Protein AF-Q8XRE9-F1 (afdb_monomer_lite)

Radius of gyration: 23.97 Å; chains: 1; bounding box: 54×76×49 Å

Organism: Ralstonia nicotianae (strain ATCC BAA-1114 / GMI1000) (NCBI:txid267608)

Foldseek 3Di:
DQFAQPPVCVVVVQLLQCLLCVQQVVLVPDPDDFDQVPFVVRDDPQCQVVHPHHDGCVLLVLRLLLSVLLRVLVVCQVCVVVLVCCQVPVCPPPPDPDPAQLVVQVVVVHHSPDGPDRPPDVSPQQVQFFADQPDFQPPGHRGGPSVSVVQLSVLVVQLCVVVVDDDPDSNVVLVCLLVLNRVSQDSSRRHRSNRVSVVVSVSSVVSCQAQVRVVCVPDDSVSSCSVCSVVVNSDDPPPDPDVVVVVVVVVVVVVVVVPDDDD

Structure (mmCIF, N/CA/C/O backbone):
data_AF-Q8XRE9-F1
#
_entry.id   AF-Q8XRE9-F1
#
loop_
_atom_site.group_PDB
_atom_site.id
_atom_site.type_symbol
_atom_site.label_atom_id
_atom_site.label_alt_id
_atom_site.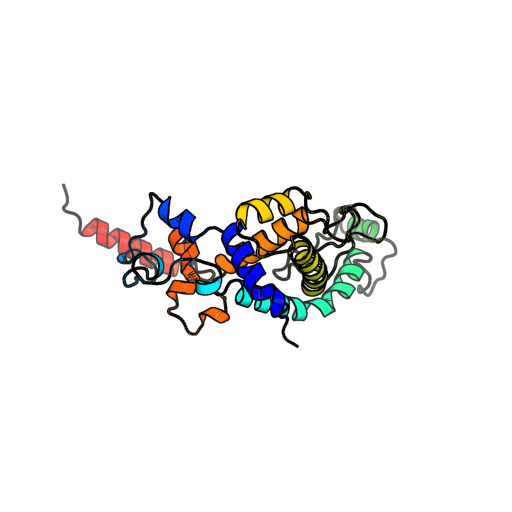label_comp_id
_atom_site.label_asym_id
_atom_site.label_entity_id
_atom_site.label_seq_id
_atom_site.pdbx_PDB_ins_code
_atom_site.Cartn_x
_atom_site.Cartn_y
_atom_site.Cartn_z
_atom_site.occupancy
_atom_site.B_iso_or_equiv
_atom_site.auth_seq_id
_atom_site.auth_comp_id
_atom_site.auth_asym_id
_atom_site.auth_atom_id
_atom_site.pdbx_PDB_model_num
ATOM 1 N N . MET A 1 1 ? -9.493 -10.141 -15.211 1.00 59.91 1 MET A N 1
ATOM 2 C CA . MET A 1 1 ? -10.313 -9.478 -14.176 1.00 59.91 1 MET A CA 1
ATOM 3 C C . MET A 1 1 ? -9.371 -8.564 -13.433 1.00 59.91 1 MET A C 1
ATOM 5 O O . MET A 1 1 ? -8.279 -9.034 -13.149 1.00 59.91 1 MET A O 1
ATOM 9 N N . ALA A 1 2 ? -9.766 -7.314 -13.193 1.00 82.50 2 ALA A N 1
ATOM 10 C CA . ALA A 1 2 ? -8.951 -6.398 -12.401 1.00 82.50 2 ALA A CA 1
ATOM 11 C C . ALA A 1 2 ? -8.784 -6.958 -10.985 1.00 82.50 2 ALA A C 1
ATOM 13 O O . ALA A 1 2 ? -9.740 -7.516 -10.433 1.00 82.50 2 ALA A O 1
ATOM 14 N N . TYR A 1 3 ? -7.584 -6.844 -10.423 1.00 86.88 3 TYR A N 1
ATOM 15 C CA . TYR A 1 3 ? -7.343 -7.241 -9.040 1.00 86.88 3 TYR A CA 1
ATOM 16 C C . TYR A 1 3 ? -8.200 -6.408 -8.073 1.00 86.88 3 TYR A C 1
ATOM 18 O O . TYR A 1 3 ? -8.336 -5.195 -8.230 1.00 86.88 3 TYR A O 1
ATOM 26 N N . SER A 1 4 ? -8.775 -7.054 -7.056 1.00 91.69 4 SER A N 1
ATOM 27 C CA . SER A 1 4 ? -9.581 -6.379 -6.037 1.00 91.69 4 SER A CA 1
ATOM 28 C C . SER A 1 4 ? -9.448 -7.063 -4.685 1.00 91.69 4 SER A C 1
ATOM 30 O O . SER A 1 4 ? -9.563 -8.286 -4.593 1.00 91.69 4 SER A O 1
ATOM 32 N N . VAL A 1 5 ? -9.305 -6.270 -3.627 1.00 92.12 5 VAL A N 1
ATOM 33 C CA . VAL A 1 5 ? -9.421 -6.729 -2.244 1.00 92.12 5 VAL A CA 1
ATOM 34 C C . VAL A 1 5 ? -10.824 -7.315 -2.029 1.00 92.12 5 VAL A C 1
ATOM 36 O O . VAL A 1 5 ? -11.809 -6.716 -2.477 1.00 92.12 5 VAL A O 1
ATOM 39 N N . PRO A 1 6 ? -10.963 -8.447 -1.311 1.00 90.94 6 PRO A N 1
ATOM 40 C CA . PRO A 1 6 ? -12.269 -8.998 -0.967 1.00 90.94 6 PRO A CA 1
ATOM 41 C C . PRO A 1 6 ? -13.184 -7.951 -0.312 1.00 90.94 6 PRO A C 1
ATOM 43 O O . PRO A 1 6 ? -12.803 -7.306 0.665 1.00 90.94 6 PRO A O 1
ATOM 46 N N . LEU A 1 7 ? -14.413 -7.802 -0.822 1.00 87.25 7 LEU A N 1
ATOM 47 C CA . LEU A 1 7 ? -15.362 -6.782 -0.346 1.00 87.25 7 LEU A CA 1
ATOM 48 C C . LEU A 1 7 ? -15.597 -6.796 1.178 1.00 87.25 7 LEU A C 1
ATOM 50 O O . LEU A 1 7 ? -15.597 -5.712 1.761 1.00 87.25 7 LEU A O 1
ATOM 54 N N . PRO A 1 8 ? -15.742 -7.959 1.851 1.00 88.88 8 PRO A N 1
ATOM 55 C CA . PRO A 1 8 ? -15.907 -7.994 3.306 1.00 88.88 8 PRO A CA 1
ATOM 56 C C . PRO A 1 8 ? -14.684 -7.472 4.071 1.00 88.88 8 PRO A C 1
ATOM 58 O O . PRO A 1 8 ? -14.832 -6.920 5.156 1.00 88.88 8 PRO A O 1
ATOM 61 N N . LEU A 1 9 ? -13.487 -7.617 3.495 1.00 93.31 9 LEU A N 1
ATOM 62 C CA . LEU A 1 9 ? -12.230 -7.221 4.122 1.00 93.31 9 LEU A CA 1
ATOM 63 C C . LEU A 1 9 ? -11.957 -5.721 3.973 1.00 93.31 9 LEU A C 1
ATOM 65 O O . LEU A 1 9 ? -11.256 -5.148 4.802 1.00 93.31 9 LEU A O 1
ATOM 69 N N . ARG A 1 10 ? -12.502 -5.066 2.938 1.00 94.06 10 ARG A N 1
ATOM 70 C CA . ARG A 1 10 ? -12.172 -3.673 2.587 1.00 94.06 10 ARG A CA 1
ATOM 71 C C . ARG A 1 10 ? -12.329 -2.684 3.757 1.00 94.06 10 ARG A C 1
ATOM 73 O O . ARG A 1 10 ? -11.372 -1.953 3.989 1.00 94.06 10 ARG A O 1
ATOM 80 N N . PRO A 1 11 ? -13.430 -2.668 4.540 1.00 94.06 11 PRO A N 1
ATOM 81 C CA . PRO A 1 11 ? -13.570 -1.726 5.657 1.00 94.06 11 PRO A CA 1
ATOM 82 C C . PRO A 1 11 ? -12.530 -1.953 6.762 1.00 94.06 11 PRO A C 1
ATOM 84 O O . PRO A 1 11 ? -11.928 -1.008 7.268 1.00 94.06 11 PRO A O 1
ATOM 87 N N . SER A 1 12 ? -12.283 -3.218 7.112 1.00 95.50 12 SER A N 1
ATOM 88 C CA . SER A 1 12 ? -11.258 -3.605 8.084 1.00 95.50 12 SER A CA 1
ATOM 89 C C . SER A 1 12 ? -9.855 -3.270 7.590 1.00 95.50 12 SER A C 1
ATOM 91 O O . SER A 1 12 ? -9.023 -2.800 8.362 1.00 95.50 12 SER A O 1
ATOM 93 N N . LEU A 1 13 ? -9.598 -3.463 6.296 1.00 95.69 13 LEU A N 1
ATOM 94 C CA . LEU A 1 13 ? -8.342 -3.079 5.676 1.00 95.69 13 LEU A CA 1
ATOM 95 C C . LEU A 1 13 ? -8.162 -1.560 5.720 1.00 95.69 13 LEU A C 1
ATOM 97 O O . LEU A 1 13 ? -7.100 -1.122 6.135 1.00 95.69 13 LEU A O 1
ATOM 101 N N . THR A 1 14 ? -9.179 -0.757 5.392 1.00 95.75 14 THR A N 1
ATOM 102 C CA . THR A 1 14 ? -9.122 0.713 5.517 1.00 95.75 14 THR A CA 1
ATOM 103 C C . THR A 1 14 ? -8.738 1.128 6.937 1.00 95.75 14 THR A C 1
ATOM 105 O O . THR A 1 14 ? -7.816 1.924 7.125 1.00 95.75 14 THR A O 1
ATOM 108 N N . ALA A 1 15 ? -9.397 0.560 7.950 1.00 96.25 15 ALA A N 1
ATOM 109 C CA . ALA A 1 15 ? -9.109 0.874 9.346 1.00 96.25 15 ALA A CA 1
ATOM 110 C C . ALA A 1 15 ? -7.685 0.458 9.761 1.00 96.25 15 ALA A C 1
ATOM 112 O O . ALA A 1 15 ? -6.979 1.229 10.414 1.00 96.25 15 ALA A O 1
ATOM 113 N N . LEU A 1 16 ? -7.226 -0.715 9.315 1.00 96.88 16 LEU A N 1
ATOM 114 C CA . LEU A 1 16 ? -5.851 -1.167 9.512 1.00 96.88 16 LEU A CA 1
ATOM 115 C C . LEU A 1 16 ? -4.840 -0.240 8.823 1.00 96.88 16 LEU A C 1
ATOM 117 O O . LEU A 1 16 ? -3.832 0.113 9.429 1.00 96.88 16 LEU A O 1
ATOM 121 N N . VAL A 1 17 ? -5.099 0.189 7.585 1.00 96.62 17 VAL A N 1
ATOM 122 C CA . VAL A 1 17 ? -4.223 1.113 6.850 1.00 96.62 17 VAL A CA 1
ATOM 123 C C . VAL A 1 17 ? -4.106 2.445 7.581 1.00 96.62 17 VAL A C 1
ATOM 125 O O . VAL A 1 17 ? -2.994 2.935 7.745 1.00 96.62 17 VAL A O 1
ATOM 128 N N . ASN A 1 18 ? -5.211 2.992 8.088 1.00 96.25 18 ASN A N 1
ATOM 129 C CA . ASN A 1 18 ? -5.185 4.222 8.882 1.00 96.25 18 ASN A CA 1
ATOM 130 C C . ASN A 1 18 ? -4.392 4.070 10.191 1.00 96.25 18 ASN A C 1
ATOM 132 O O . ASN A 1 18 ? -3.797 5.036 10.658 1.00 96.25 18 ASN A O 1
ATOM 136 N N . ALA A 1 19 ? -4.337 2.868 10.771 1.00 96.38 19 ALA A N 1
ATOM 137 C CA . ALA A 1 19 ? -3.488 2.593 11.930 1.00 96.38 19 ALA A CA 1
ATOM 138 C C . ALA A 1 19 ? -2.002 2.426 11.562 1.00 96.38 19 ALA A C 1
ATOM 140 O O . ALA A 1 19 ? -1.131 2.848 12.320 1.00 96.38 19 ALA A O 1
ATOM 141 N N . LEU A 1 20 ? -1.702 1.827 10.405 1.00 95.25 20 LEU A N 1
ATOM 142 C CA . LEU A 1 20 ? -0.333 1.649 9.903 1.00 95.25 20 LEU A CA 1
ATOM 143 C C . LEU A 1 20 ? 0.279 2.961 9.398 1.00 95.25 20 LEU A C 1
ATOM 145 O O . LEU A 1 20 ? 1.476 3.191 9.564 1.00 95.25 20 LEU A O 1
ATOM 149 N N . LEU A 1 21 ? -0.544 3.805 8.778 1.00 93.94 21 LEU A N 1
ATOM 150 C CA . LEU A 1 21 ? -0.198 5.101 8.206 1.00 93.94 21 LEU A CA 1
ATOM 151 C C . LEU A 1 21 ? -1.127 6.171 8.800 1.00 93.94 21 LEU A C 1
ATOM 153 O O . LEU A 1 21 ? -2.048 6.624 8.118 1.00 93.94 21 LEU A O 1
ATOM 157 N N . PRO A 1 22 ? -0.906 6.596 10.059 1.00 94.12 22 PRO A N 1
ATOM 158 C CA . PRO A 1 22 ? -1.770 7.557 10.744 1.00 94.12 22 PRO A CA 1
ATOM 159 C C . PRO A 1 22 ? -1.519 8.987 10.240 1.00 94.12 22 PRO A C 1
ATOM 161 O O . PRO A 1 22 ? -1.040 9.850 10.975 1.00 94.12 22 PRO A O 1
ATOM 164 N N . LEU A 1 23 ? -1.808 9.242 8.960 1.00 93.50 23 LEU A N 1
ATOM 165 C CA . LEU A 1 23 ? -1.485 10.490 8.264 1.00 93.50 23 LEU A CA 1
ATOM 166 C C . LEU A 1 23 ? -2.217 11.697 8.861 1.00 93.50 23 LEU A C 1
ATOM 168 O O . LEU A 1 23 ? -1.602 12.749 9.017 1.00 93.50 23 LEU A O 1
ATOM 172 N N . ALA A 1 24 ? -3.483 11.542 9.254 1.00 92.38 24 ALA A N 1
ATOM 173 C CA . ALA A 1 24 ? -4.246 12.593 9.925 1.00 92.38 24 ALA A CA 1
ATOM 174 C C . ALA A 1 24 ? -3.574 13.031 11.238 1.00 92.38 24 ALA A C 1
ATOM 176 O O . ALA A 1 24 ? -3.288 14.212 11.420 1.00 92.38 24 ALA A O 1
ATOM 177 N N . SER A 1 25 ? -3.222 12.083 12.113 1.00 93.00 25 SER A N 1
ATOM 178 C CA . SER A 1 25 ? -2.488 12.391 13.349 1.00 93.00 25 SER A CA 1
ATOM 179 C C . SER A 1 25 ? -1.087 12.925 13.059 1.00 93.00 25 SER A C 1
ATOM 181 O O . SER A 1 25 ? -0.620 13.841 13.730 1.00 93.00 25 SER A O 1
ATOM 183 N N . TRP A 1 26 ? -0.410 12.396 12.036 1.00 91.81 26 TRP A N 1
ATOM 184 C CA . TRP A 1 26 ? 0.889 12.906 11.612 1.00 91.81 26 TRP A CA 1
ATOM 185 C C . TRP A 1 26 ? 0.809 14.393 11.269 1.00 91.81 26 TRP A C 1
ATOM 187 O O . TRP A 1 26 ? 1.652 15.134 11.766 1.00 91.81 26 TRP A O 1
ATOM 197 N N . LEU A 1 27 ? -0.203 14.845 10.517 1.00 91.19 27 LEU A N 1
ATOM 198 C CA . LEU A 1 27 ? -0.397 16.259 10.166 1.00 91.19 27 LEU A CA 1
ATOM 199 C C . LEU A 1 27 ? -0.443 17.188 11.382 1.00 91.19 27 LEU A C 1
ATOM 201 O O . LEU A 1 27 ? 0.165 18.259 11.348 1.00 91.19 27 LEU A O 1
ATOM 205 N N . GLU A 1 28 ? -1.124 16.777 12.450 1.00 89.56 28 GLU A N 1
ATOM 206 C CA . GLU A 1 28 ? -1.276 17.567 13.679 1.00 89.56 28 GLU A CA 1
ATOM 207 C C . GLU A 1 28 ? 0.057 17.766 14.411 1.00 89.56 28 GLU A C 1
ATOM 209 O O . GLU A 1 28 ? 0.277 18.786 15.062 1.00 89.56 28 GLU A O 1
ATOM 214 N N . THR A 1 29 ? 0.988 16.820 14.269 1.00 89.25 29 THR A N 1
ATOM 215 C CA . THR A 1 29 ? 2.308 16.898 14.917 1.00 89.25 29 THR A CA 1
ATOM 216 C C . THR A 1 29 ? 3.298 17.809 14.192 1.00 89.25 29 THR A C 1
ATOM 218 O O . THR A 1 29 ? 4.411 18.050 14.677 1.00 89.25 29 THR A O 1
ATOM 221 N N . LYS A 1 30 ? 2.941 18.316 13.009 1.00 84.56 30 LYS A N 1
ATOM 222 C CA . LYS A 1 30 ? 3.896 18.991 12.132 1.00 84.56 30 LYS A CA 1
ATOM 223 C C . LYS A 1 30 ? 4.103 20.435 12.526 1.00 84.56 30 LYS A C 1
ATOM 225 O O . LYS A 1 30 ? 3.188 21.249 12.522 1.00 84.56 30 LYS A O 1
ATOM 230 N N . ARG A 1 31 ? 5.375 20.773 12.732 1.00 81.75 31 ARG A N 1
ATOM 231 C CA . ARG A 1 31 ? 5.824 22.164 12.878 1.00 81.75 31 ARG A CA 1
ATOM 232 C C . ARG A 1 31 ? 5.845 22.911 11.548 1.00 81.75 31 ARG A C 1
ATOM 234 O O . ARG A 1 31 ? 5.625 24.114 11.518 1.00 81.75 31 ARG A O 1
ATOM 241 N N . TYR A 1 32 ? 6.123 22.198 10.460 1.00 81.50 32 TYR A N 1
ATOM 242 C CA . TYR A 1 32 ? 6.066 22.752 9.115 1.00 81.50 32 TYR A CA 1
ATOM 243 C C . TYR A 1 32 ? 4.614 22.806 8.625 1.00 81.50 32 TYR A C 1
ATOM 245 O O . TYR A 1 32 ? 3.912 21.788 8.598 1.00 81.50 32 TYR A O 1
ATOM 253 N N . VAL A 1 33 ? 4.189 24.002 8.221 1.00 83.62 33 VAL A N 1
ATOM 254 C CA . VAL A 1 33 ? 2.928 24.250 7.522 1.00 83.62 33 VAL A CA 1
ATOM 255 C C . VAL A 1 33 ? 3.293 24.707 6.109 1.00 83.62 33 VAL A C 1
ATOM 257 O O . VAL A 1 33 ? 3.922 25.758 5.980 1.00 83.62 33 VAL A O 1
ATOM 260 N N . PRO A 1 34 ? 2.964 23.932 5.061 1.00 84.12 34 PRO A N 1
ATOM 261 C CA . PRO A 1 34 ? 3.257 24.338 3.695 1.00 84.12 34 PRO A CA 1
ATOM 262 C C . PRO A 1 34 ? 2.499 25.619 3.338 1.00 84.12 34 PRO A C 1
ATOM 264 O O . PRO A 1 34 ? 1.294 25.707 3.573 1.00 84.12 34 PRO A O 1
ATOM 267 N N . ASP A 1 35 ? 3.194 26.594 2.750 1.00 84.69 35 ASP A N 1
ATOM 268 C CA . ASP A 1 35 ? 2.566 27.786 2.179 1.00 84.69 35 ASP A CA 1
ATOM 269 C C . ASP A 1 35 ? 2.003 27.437 0.788 1.00 84.69 35 ASP A C 1
ATOM 271 O O . ASP A 1 35 ? 2.797 27.160 -0.121 1.00 84.69 35 ASP A O 1
ATOM 275 N N . PRO A 1 36 ? 0.669 27.460 0.585 1.00 80.81 36 PRO A N 1
ATOM 276 C CA . PRO A 1 36 ? 0.039 27.097 -0.686 1.00 80.81 36 PRO A CA 1
ATOM 277 C C . PRO A 1 36 ? 0.512 27.941 -1.877 1.00 80.81 36 PRO A C 1
ATOM 279 O O . PRO A 1 36 ? 0.523 27.457 -3.011 1.00 80.81 36 PRO A O 1
ATOM 282 N N . SER A 1 37 ? 0.929 29.187 -1.625 1.00 81.44 37 SER A N 1
ATOM 283 C CA . SER A 1 37 ? 1.413 30.105 -2.659 1.00 81.44 37 SER A CA 1
ATOM 284 C C . SER A 1 37 ? 2.818 29.755 -3.161 1.00 81.44 37 SER A C 1
ATOM 286 O O . SER A 1 37 ? 3.165 30.074 -4.295 1.00 81.44 37 SER A O 1
ATOM 288 N N . SER A 1 38 ? 3.601 29.036 -2.349 1.00 79.38 38 SER A N 1
ATOM 289 C CA . SER A 1 38 ? 4.961 28.583 -2.676 1.00 79.38 38 SER A CA 1
ATOM 290 C C . SER A 1 38 ? 5.007 27.235 -3.412 1.00 79.38 38 SER A C 1
ATOM 292 O O . SER A 1 38 ? 6.080 26.745 -3.769 1.00 79.38 38 SER A O 1
ATOM 294 N N . LEU A 1 39 ? 3.848 26.600 -3.615 1.00 79.00 39 LEU A N 1
ATOM 295 C CA . LEU A 1 39 ? 3.744 25.285 -4.239 1.00 79.00 39 LEU A CA 1
ATOM 296 C C . LEU A 1 39 ? 3.899 25.363 -5.767 1.00 79.00 39 LEU A C 1
ATOM 298 O O . LEU A 1 39 ? 3.650 26.397 -6.376 1.00 79.00 39 LEU A O 1
ATOM 302 N N . ILE A 1 40 ? 4.290 24.254 -6.406 1.00 69.31 40 ILE A N 1
ATOM 303 C CA . ILE A 1 40 ? 4.392 24.153 -7.870 1.00 69.31 40 ILE A CA 1
ATOM 304 C C . ILE A 1 40 ? 3.396 23.108 -8.388 1.00 69.31 40 ILE A C 1
ATOM 306 O O . ILE A 1 40 ? 3.630 21.924 -8.153 1.00 69.31 40 ILE A O 1
ATOM 310 N N . PRO A 1 41 ? 2.334 23.488 -9.128 1.00 69.06 41 PRO A N 1
ATOM 311 C CA . PRO A 1 41 ? 1.809 24.851 -9.274 1.00 69.06 41 PRO A CA 1
ATOM 312 C C . PRO A 1 41 ? 1.263 25.415 -7.949 1.00 69.06 41 PRO A C 1
ATOM 314 O O . PRO A 1 41 ? 0.923 24.620 -7.061 1.00 69.06 41 PRO A O 1
ATOM 317 N N . PRO A 1 42 ? 1.142 26.753 -7.830 1.00 75.00 42 PRO A N 1
ATOM 318 C CA . PRO A 1 42 ? 0.489 27.381 -6.689 1.00 75.00 42 PRO A CA 1
ATOM 319 C C . PRO A 1 42 ? -0.948 26.889 -6.558 1.00 75.00 42 PRO A C 1
ATOM 321 O O . PRO A 1 42 ? -1.617 26.634 -7.563 1.00 75.00 42 PRO A O 1
ATOM 324 N N . ALA A 1 43 ? -1.428 26.771 -5.326 1.00 75.19 43 ALA A N 1
ATOM 325 C CA . ALA A 1 43 ? -2.768 26.276 -5.053 1.00 75.19 43 ALA A CA 1
ATOM 326 C C . ALA A 1 43 ? -3.545 27.193 -4.106 1.00 75.19 43 ALA A C 1
ATOM 328 O O . ALA A 1 43 ? -2.975 27.925 -3.297 1.00 75.19 43 ALA A O 1
ATOM 329 N N . SER A 1 44 ? -4.874 27.113 -4.190 1.00 77.19 44 SER A N 1
ATOM 330 C CA . SER A 1 44 ? -5.786 27.576 -3.137 1.00 77.19 44 SER A CA 1
ATOM 331 C C . SER A 1 44 ? -5.548 26.791 -1.824 1.00 77.19 44 SER A C 1
ATOM 333 O O . SER A 1 44 ? -4.727 25.869 -1.815 1.00 77.19 44 SER A O 1
ATOM 335 N N . PRO A 1 45 ? -6.200 27.138 -0.692 1.00 85.69 45 PRO A N 1
ATOM 336 C CA . PRO A 1 45 ? -5.926 26.501 0.598 1.00 85.69 45 PRO A CA 1
ATOM 337 C C . PRO A 1 45 ? -5.927 24.972 0.517 1.00 85.69 45 PRO A C 1
ATOM 339 O O . PRO A 1 45 ? -6.828 24.388 -0.084 1.00 85.69 45 PRO A O 1
ATOM 342 N N . LEU A 1 46 ? -4.918 24.339 1.127 1.00 89.12 46 LEU A N 1
ATOM 343 C CA . LEU A 1 46 ? -4.750 22.886 1.103 1.00 89.12 46 LEU A CA 1
ATOM 344 C C . LEU A 1 46 ? -5.986 22.202 1.708 1.00 89.12 46 LEU A C 1
ATOM 346 O O . LEU A 1 46 ? -6.200 22.309 2.922 1.00 89.12 46 LEU A O 1
ATOM 350 N N . PRO A 1 47 ? -6.795 21.483 0.907 1.00 88.06 47 PRO A N 1
ATOM 351 C CA . PRO A 1 47 ? -8.121 21.045 1.334 1.00 88.06 47 PRO A CA 1
ATOM 352 C C . PRO A 1 47 ? -8.067 20.022 2.469 1.00 88.06 47 PRO A C 1
ATOM 354 O O . PRO A 1 47 ? -8.990 19.976 3.272 1.00 88.06 47 PRO A O 1
ATOM 357 N N . TRP A 1 48 ? -6.978 19.256 2.593 1.00 91.12 48 TRP A N 1
ATOM 358 C CA . TRP A 1 48 ? -6.792 18.314 3.701 1.00 91.12 48 TRP A CA 1
ATOM 359 C C . TRP A 1 48 ? -6.383 18.960 5.030 1.00 91.12 48 TRP A C 1
ATOM 361 O O . TRP A 1 48 ? -6.359 18.281 6.053 1.00 91.12 48 TRP A O 1
ATOM 371 N N . ARG A 1 49 ? -6.035 20.255 5.032 1.00 89.25 49 ARG A N 1
ATOM 372 C CA . ARG A 1 49 ? -5.726 21.011 6.256 1.00 89.25 49 ARG A CA 1
ATOM 373 C C . ARG A 1 49 ? -6.872 21.902 6.715 1.00 89.25 49 ARG A C 1
ATOM 375 O O . ARG A 1 49 ? -7.030 22.099 7.913 1.00 89.25 49 ARG A O 1
ATOM 382 N N . THR A 1 50 ? -7.623 22.485 5.784 1.00 85.06 50 THR A N 1
ATOM 383 C CA . THR A 1 50 ? -8.670 23.475 6.096 1.00 85.06 50 THR A CA 1
ATOM 384 C C . THR A 1 50 ? -10.077 23.016 5.732 1.00 85.06 50 THR A C 1
ATOM 386 O O . THR A 1 50 ? -11.049 23.664 6.117 1.00 85.06 50 THR A O 1
ATOM 389 N N . GLY A 1 51 ? -10.199 21.933 4.967 1.00 82.12 51 GLY A N 1
ATOM 390 C CA . GLY A 1 51 ? -11.468 21.383 4.518 1.00 82.12 51 GLY A CA 1
ATOM 391 C C . GLY A 1 51 ? -12.032 20.304 5.449 1.00 82.12 51 GLY A C 1
ATOM 392 O O . GLY A 1 51 ? -11.438 19.967 6.470 1.00 82.12 51 GLY A O 1
ATOM 393 N N . PRO A 1 52 ? -13.198 19.739 5.089 1.00 83.25 52 PRO A N 1
ATOM 394 C CA . PRO A 1 52 ? -13.903 18.746 5.902 1.00 83.25 52 PRO A CA 1
ATOM 395 C C . PRO A 1 52 ? -13.305 17.330 5.829 1.00 83.25 52 PRO A C 1
ATOM 397 O O . PRO A 1 52 ? -13.788 16.433 6.512 1.00 83.25 52 PRO A O 1
ATOM 400 N N . VAL A 1 53 ? -12.301 17.106 4.978 1.00 86.81 53 VAL A N 1
ATOM 401 C CA . VAL A 1 53 ? -11.682 15.796 4.727 1.00 86.81 53 VAL A CA 1
ATOM 402 C C . VAL A 1 53 ? -10.195 15.914 5.039 1.00 86.81 53 VAL A C 1
ATOM 404 O O . VAL A 1 53 ? -9.578 16.837 4.530 1.00 86.81 53 VAL A O 1
ATOM 407 N N . SER A 1 54 ? -9.624 15.003 5.833 1.00 91.38 54 SER A N 1
ATOM 408 C CA . SER A 1 54 ? -8.190 14.984 6.179 1.00 91.38 54 SER A CA 1
ATOM 409 C C . SER A 1 54 ? -7.394 14.027 5.273 1.00 91.38 54 SER A C 1
ATOM 411 O O . SER A 1 54 ? -7.913 13.536 4.269 1.00 91.38 54 SER A O 1
ATOM 413 N N . LEU A 1 55 ? -6.123 13.768 5.595 1.00 92.38 55 LEU A N 1
ATOM 414 C CA . LEU A 1 55 ? -5.334 12.706 4.965 1.00 92.38 55 LEU A CA 1
ATOM 415 C C . LEU A 1 55 ? -5.581 11.372 5.664 1.00 92.38 55 LEU A C 1
ATOM 417 O O . LEU A 1 55 ? -5.157 11.162 6.799 1.00 92.38 55 LEU A O 1
ATOM 421 N N . ASP A 1 56 ? -6.228 10.462 4.951 1.00 93.75 56 ASP A N 1
ATOM 422 C CA . ASP A 1 56 ? -6.508 9.101 5.384 1.00 93.75 56 ASP A CA 1
ATOM 423 C C . ASP A 1 56 ? -6.557 8.167 4.162 1.00 93.75 56 ASP A C 1
ATOM 425 O O . ASP A 1 56 ? -6.397 8.590 3.011 1.00 93.75 56 ASP A O 1
ATOM 429 N N . ALA A 1 57 ? -6.732 6.871 4.413 1.00 93.38 57 ALA A N 1
ATOM 430 C CA . ALA A 1 57 ? -6.746 5.852 3.374 1.00 93.38 57 ALA A CA 1
ATOM 431 C C . ALA A 1 57 ? -7.861 6.045 2.334 1.00 93.38 57 ALA A C 1
ATOM 433 O O . ALA A 1 57 ? -7.650 5.721 1.163 1.00 93.38 57 ALA A O 1
ATOM 434 N N . ASP A 1 58 ? -9.017 6.582 2.730 1.00 92.31 58 ASP A N 1
ATOM 435 C CA . ASP A 1 58 ? -10.164 6.769 1.841 1.00 92.31 58 ASP A CA 1
ATOM 436 C C . ASP A 1 58 ? -10.021 8.057 1.026 1.00 92.31 58 ASP A C 1
ATOM 438 O O . ASP A 1 58 ? -10.265 8.070 -0.184 1.00 92.31 58 ASP A O 1
ATOM 442 N N . SER A 1 59 ? -9.575 9.147 1.653 1.00 91.50 59 SER A N 1
ATOM 443 C CA . SER A 1 59 ? -9.382 10.436 0.993 1.00 91.50 59 SER A CA 1
ATOM 444 C C . SER A 1 59 ? -8.285 10.382 -0.068 1.00 91.50 59 SER A C 1
ATOM 446 O O . SER A 1 59 ? -8.413 11.030 -1.108 1.00 91.50 59 SER A O 1
ATOM 448 N N . LEU A 1 60 ? -7.265 9.553 0.155 1.00 91.38 60 LEU A N 1
ATOM 449 C CA . LEU A 1 60 ? -6.194 9.268 -0.796 1.00 91.38 60 LEU A CA 1
ATOM 450 C C . LEU A 1 60 ? -6.485 8.061 -1.700 1.00 91.38 60 LEU A C 1
ATOM 452 O O . LEU A 1 60 ? -5.663 7.732 -2.552 1.00 91.38 60 LEU A O 1
ATOM 456 N N . ALA A 1 61 ? -7.637 7.400 -1.538 1.00 91.75 61 ALA A N 1
ATOM 457 C CA . ALA A 1 61 ? -8.013 6.198 -2.280 1.00 91.75 61 ALA A CA 1
ATOM 458 C C . ALA A 1 61 ? -6.902 5.122 -2.296 1.00 91.75 61 ALA A C 1
ATOM 460 O O . ALA A 1 61 ? -6.670 4.479 -3.320 1.00 91.75 61 ALA A O 1
ATOM 461 N N . LEU A 1 62 ? -6.201 4.929 -1.169 1.00 91.38 62 LEU A N 1
ATOM 462 C CA . LEU A 1 62 ? -4.976 4.119 -1.095 1.00 91.38 62 LEU A CA 1
ATOM 463 C C . LEU A 1 62 ? -5.204 2.660 -1.465 1.00 91.38 62 LEU A C 1
ATOM 465 O O . LEU A 1 62 ? -4.384 2.072 -2.162 1.00 91.38 62 LEU A O 1
ATOM 469 N N . ILE A 1 63 ? -6.324 2.079 -1.028 1.00 92.50 63 ILE A N 1
ATOM 470 C CA . ILE A 1 63 ? -6.663 0.694 -1.373 1.00 92.50 63 ILE A CA 1
ATOM 471 C C . ILE A 1 63 ? -6.879 0.565 -2.880 1.00 92.50 63 ILE A C 1
ATOM 473 O O . ILE A 1 63 ? -6.349 -0.356 -3.488 1.00 92.50 63 ILE A O 1
ATOM 477 N N . SER A 1 64 ? -7.599 1.504 -3.495 1.00 90.81 64 SER A N 1
ATOM 478 C CA . SER A 1 64 ? -7.844 1.489 -4.941 1.00 90.81 64 SER A CA 1
ATOM 479 C C . SER A 1 64 ? -6.559 1.708 -5.746 1.00 90.81 64 SER A C 1
ATOM 481 O O . SER A 1 64 ? -6.358 1.067 -6.773 1.00 90.81 64 SER A O 1
ATOM 483 N N . ALA A 1 65 ? -5.670 2.585 -5.270 1.00 87.88 65 ALA A N 1
ATOM 484 C CA . ALA A 1 65 ? -4.353 2.811 -5.864 1.00 87.88 65 ALA A CA 1
ATOM 485 C C . ALA A 1 65 ? -3.490 1.546 -5.812 1.00 87.88 65 ALA A C 1
ATOM 487 O O . ALA A 1 65 ? -2.903 1.131 -6.808 1.00 87.88 65 ALA A O 1
ATOM 488 N N . PHE A 1 66 ? -3.471 0.904 -4.645 1.00 88.69 66 PHE A N 1
ATOM 489 C CA . PHE A 1 66 ? -2.813 -0.372 -4.434 1.00 88.69 66 PHE A CA 1
ATOM 490 C C . PHE A 1 66 ? -3.376 -1.458 -5.363 1.00 88.69 66 PHE A C 1
ATOM 492 O O . PHE A 1 66 ? -2.598 -2.157 -6.002 1.00 88.69 66 PHE A O 1
ATOM 499 N N . GLU A 1 67 ? -4.703 -1.576 -5.481 1.00 89.62 67 GLU A N 1
ATOM 500 C CA . GLU A 1 67 ? -5.365 -2.532 -6.379 1.00 89.62 67 GLU A CA 1
ATOM 501 C C . GLU A 1 67 ? -4.942 -2.326 -7.841 1.00 89.62 67 GLU A C 1
ATOM 503 O O . GLU A 1 67 ? -4.548 -3.289 -8.500 1.00 89.62 67 GLU A O 1
ATOM 508 N N . ALA A 1 68 ? -4.944 -1.074 -8.316 1.00 85.00 68 ALA A N 1
ATOM 509 C CA . ALA A 1 68 ? -4.506 -0.723 -9.667 1.00 85.00 68 ALA A CA 1
ATOM 510 C C . ALA A 1 68 ? -3.044 -1.118 -9.916 1.00 85.00 68 ALA A C 1
ATOM 512 O O . ALA A 1 68 ? -2.713 -1.665 -10.960 1.00 85.00 68 ALA A O 1
ATOM 513 N N . TRP A 1 69 ? -2.173 -0.929 -8.927 1.00 81.31 69 TRP A N 1
ATOM 514 C CA . TRP A 1 69 ? -0.782 -1.357 -9.025 1.00 81.31 69 TRP A CA 1
ATOM 515 C C . TRP A 1 69 ? -0.579 -2.862 -9.057 1.00 81.31 69 TRP A C 1
ATOM 517 O O . TRP A 1 69 ? 0.347 -3.334 -9.717 1.00 81.31 69 TRP A O 1
ATOM 527 N N . VAL A 1 70 ? -1.391 -3.626 -8.324 1.00 83.88 70 VAL A N 1
ATOM 528 C CA . VAL A 1 70 ? -1.355 -5.087 -8.444 1.00 83.88 70 VAL A CA 1
ATOM 529 C C . VAL A 1 70 ? -1.773 -5.506 -9.856 1.00 83.88 70 VAL A C 1
ATOM 531 O O . VAL A 1 70 ? -1.154 -6.403 -10.424 1.00 83.88 70 VAL A O 1
ATOM 534 N N . ASP A 1 71 ? -2.766 -4.831 -10.435 1.00 83.19 71 ASP A N 1
ATOM 535 C CA . ASP A 1 71 ? -3.237 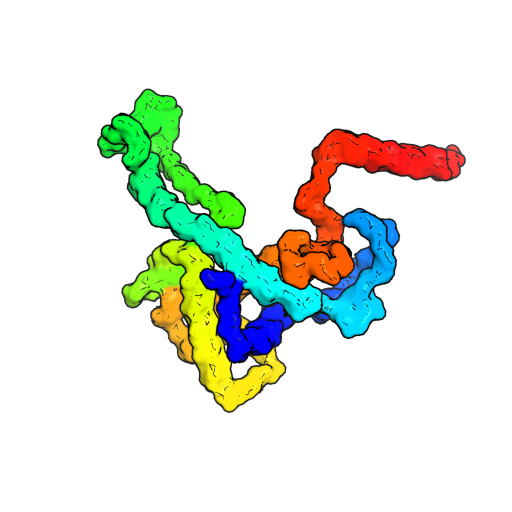-5.092 -11.799 1.00 83.19 71 ASP A CA 1
ATOM 536 C C . ASP A 1 71 ? -2.188 -4.719 -12.865 1.00 83.19 71 ASP A C 1
ATOM 538 O O . ASP A 1 71 ? -1.913 -5.504 -13.774 1.00 83.19 71 ASP A O 1
ATOM 542 N N . ASP A 1 72 ? -1.511 -3.577 -12.717 1.00 77.50 72 ASP A N 1
ATOM 543 C CA . ASP A 1 72 ? -0.416 -3.170 -13.607 1.00 77.50 72 ASP A CA 1
ATOM 544 C C . ASP A 1 72 ? 0.742 -4.178 -13.575 1.00 77.50 72 ASP A C 1
ATOM 546 O O . ASP A 1 72 ? 1.294 -4.550 -14.617 1.00 77.50 72 ASP A O 1
ATOM 550 N N . ASP A 1 73 ? 1.088 -4.689 -12.391 1.00 74.50 73 ASP A N 1
ATOM 551 C CA . ASP A 1 73 ? 2.099 -5.737 -12.229 1.00 74.50 73 ASP A CA 1
ATOM 552 C C . ASP A 1 73 ? 1.693 -7.050 -12.923 1.00 74.50 73 ASP A C 1
ATOM 554 O O . ASP A 1 73 ? 2.573 -7.758 -13.435 1.00 74.50 73 ASP A O 1
ATOM 558 N N . ALA A 1 74 ? 0.389 -7.351 -13.004 1.00 70.94 74 ALA A N 1
ATOM 559 C CA . ALA A 1 74 ? -0.139 -8.545 -13.664 1.00 70.94 74 ALA A CA 1
ATOM 560 C C . ALA A 1 74 ? 0.245 -8.601 -15.152 1.00 70.94 74 ALA A C 1
ATOM 562 O O . ALA A 1 74 ? 0.525 -9.675 -15.689 1.00 70.94 74 ALA A O 1
ATOM 563 N N . THR A 1 75 ? 0.371 -7.444 -15.814 1.00 67.81 75 THR A N 1
ATOM 564 C CA . THR A 1 75 ? 0.823 -7.370 -17.218 1.00 67.81 75 THR A CA 1
ATOM 565 C C . THR A 1 75 ? 2.244 -7.909 -17.418 1.00 67.81 75 THR A C 1
ATOM 567 O O . THR A 1 75 ? 2.579 -8.418 -18.490 1.00 67.81 75 THR A O 1
ATOM 570 N N . ASN A 1 76 ? 3.071 -7.870 -16.369 1.00 66.25 76 ASN A N 1
ATOM 571 C CA . ASN A 1 76 ? 4.452 -8.341 -16.382 1.00 66.25 76 ASN A CA 1
ATOM 572 C C . ASN A 1 76 ? 4.607 -9.772 -15.834 1.00 66.25 76 ASN A C 1
ATOM 574 O O . ASN A 1 76 ? 5.690 -10.353 -15.942 1.00 66.25 76 ASN A O 1
ATOM 578 N N . GLU A 1 77 ? 3.551 -10.385 -15.287 1.00 65.88 77 GLU A N 1
ATOM 579 C CA . GLU A 1 77 ? 3.614 -11.728 -14.686 1.00 65.88 77 GLU A CA 1
ATOM 580 C C . GLU A 1 77 ? 3.988 -12.819 -15.688 1.00 65.88 77 GLU A C 1
ATOM 582 O O . GLU A 1 77 ? 4.756 -13.726 -15.361 1.00 65.88 77 GLU A O 1
ATOM 587 N N . ALA A 1 78 ? 3.534 -12.706 -16.939 1.00 65.19 78 ALA A N 1
ATOM 588 C CA . ALA A 1 78 ? 3.900 -13.646 -17.999 1.00 65.19 78 ALA A CA 1
ATOM 589 C C . ALA A 1 78 ? 5.421 -13.683 -18.264 1.00 65.19 78 ALA A C 1
ATOM 591 O O . ALA A 1 78 ? 5.945 -14.671 -18.787 1.00 65.19 78 ALA A O 1
ATOM 592 N N . LEU A 1 79 ? 6.153 -12.629 -17.883 1.00 67.06 79 LEU A N 1
ATOM 593 C CA . LEU A 1 79 ? 7.608 -12.563 -18.004 1.00 67.06 79 LEU A CA 1
ATOM 594 C C . LEU A 1 79 ? 8.329 -13.227 -16.824 1.00 67.06 79 LEU A C 1
ATOM 596 O O . LEU A 1 79 ? 9.498 -13.588 -16.972 1.00 67.06 79 LEU A O 1
ATOM 600 N N . ALA A 1 80 ? 7.663 -13.454 -15.686 1.00 66.44 80 ALA A N 1
ATOM 601 C CA . ALA A 1 80 ? 8.294 -14.000 -14.484 1.00 66.44 80 ALA A CA 1
ATOM 602 C C . ALA A 1 80 ? 8.909 -15.402 -14.697 1.00 66.44 80 ALA A C 1
ATOM 604 O O . ALA A 1 80 ? 10.081 -15.581 -14.349 1.00 66.44 80 ALA A O 1
ATOM 605 N N . PRO A 1 81 ? 8.239 -16.382 -15.349 1.00 66.81 81 PRO A N 1
ATOM 606 C CA . PRO A 1 81 ? 8.856 -17.676 -15.659 1.00 66.81 81 PRO A CA 1
ATOM 607 C C . PRO A 1 81 ? 10.075 -17.543 -16.576 1.00 66.81 81 PRO A C 1
ATOM 609 O O . PRO A 1 81 ? 11.093 -18.209 -16.380 1.00 66.81 81 PRO A O 1
ATOM 612 N N . ARG A 1 82 ? 10.003 -16.637 -17.561 1.00 69.62 82 ARG A N 1
ATOM 613 C CA . ARG A 1 82 ? 11.119 -16.352 -18.470 1.00 69.62 82 ARG A CA 1
ATOM 614 C C . ARG A 1 82 ? 12.300 -15.745 -17.715 1.00 69.62 82 ARG A C 1
ATOM 616 O O . ARG A 1 82 ? 13.441 -16.105 -17.993 1.00 69.62 82 ARG A O 1
ATOM 623 N N . TRP A 1 83 ? 12.041 -14.862 -16.754 1.00 68.56 83 TRP A N 1
ATOM 624 C CA . TRP A 1 83 ? 13.064 -14.241 -15.911 1.00 68.56 83 TRP A CA 1
ATOM 625 C C . TRP A 1 83 ? 13.709 -15.241 -14.958 1.00 68.56 83 TRP A C 1
ATOM 627 O O . TRP A 1 83 ? 14.933 -15.276 -14.859 1.00 68.56 83 TRP A O 1
ATOM 637 N N . LEU A 1 84 ? 12.921 -16.105 -14.316 1.00 67.81 84 LEU A N 1
ATOM 638 C CA . LEU A 1 84 ? 13.439 -17.209 -13.507 1.00 67.81 84 LEU A CA 1
ATOM 639 C C . LEU A 1 84 ? 14.318 -18.147 -14.341 1.00 67.81 84 LEU A C 1
ATOM 641 O O . LEU A 1 84 ? 15.412 -18.516 -13.910 1.00 67.81 84 LEU A O 1
ATOM 645 N N . MET A 1 85 ? 13.887 -18.471 -15.564 1.00 69.50 85 MET A N 1
ATOM 646 C CA . MET A 1 85 ? 14.674 -19.292 -16.479 1.00 69.50 85 MET A CA 1
ATOM 647 C C . MET A 1 85 ? 15.983 -18.608 -16.886 1.00 69.50 85 MET A C 1
ATOM 649 O O . MET A 1 85 ? 17.022 -19.258 -16.873 1.00 69.50 85 MET A O 1
ATOM 653 N N . LEU A 1 86 ? 15.964 -17.310 -17.200 1.00 69.00 86 LEU A N 1
ATOM 654 C CA . LEU A 1 86 ? 17.175 -16.538 -17.493 1.00 69.00 86 LEU A CA 1
ATOM 655 C C . LEU A 1 86 ? 18.098 -16.423 -16.278 1.00 69.00 86 LEU A C 1
ATOM 657 O O . LEU A 1 86 ? 19.308 -16.523 -16.426 1.00 69.00 86 LEU A O 1
ATOM 661 N N . LYS A 1 87 ? 17.563 -16.267 -15.067 1.00 66.00 87 LYS A N 1
ATOM 662 C CA . LYS A 1 87 ? 18.374 -16.237 -13.844 1.00 66.00 87 LYS A CA 1
ATOM 663 C C . LYS A 1 87 ? 19.079 -17.576 -13.612 1.00 66.00 87 LYS A C 1
ATOM 665 O O . LYS A 1 87 ? 20.261 -17.594 -13.282 1.00 66.00 87 LYS A O 1
ATOM 670 N N . ALA A 1 88 ? 18.372 -18.689 -13.814 1.00 68.88 88 ALA A N 1
ATOM 671 C CA . ALA A 1 88 ? 18.932 -20.034 -13.676 1.00 68.88 88 ALA A CA 1
ATOM 672 C C . ALA A 1 88 ? 19.868 -20.415 -14.837 1.00 68.88 88 ALA A C 1
ATOM 674 O O . ALA A 1 88 ? 20.833 -21.153 -14.647 1.00 68.88 88 ALA A O 1
ATOM 675 N N . ARG A 1 89 ? 19.574 -19.941 -16.052 1.00 70.44 89 ARG A N 1
ATOM 676 C CA . ARG A 1 89 ? 20.301 -20.248 -17.290 1.00 70.44 89 ARG A CA 1
ATOM 677 C C . ARG A 1 89 ? 20.448 -18.979 -18.141 1.00 70.44 89 ARG A C 1
ATOM 679 O O . ARG A 1 89 ? 19.744 -18.828 -19.143 1.00 70.44 89 ARG A O 1
ATOM 686 N N . PRO A 1 90 ? 21.389 -18.081 -17.799 1.00 68.00 90 PRO A N 1
ATOM 687 C CA . PRO A 1 90 ? 21.511 -16.777 -18.462 1.00 68.00 90 PRO A CA 1
ATOM 688 C C . PRO A 1 90 ? 21.790 -16.867 -19.957 1.00 68.00 90 PRO A C 1
ATOM 690 O O . PRO A 1 90 ? 21.447 -15.964 -20.713 1.00 68.00 90 PRO A O 1
ATOM 693 N N . THR A 1 91 ? 22.381 -17.978 -20.398 1.00 72.12 91 THR A N 1
ATOM 694 C CA . THR A 1 91 ? 22.738 -18.215 -21.795 1.00 72.12 91 THR A CA 1
ATOM 695 C C . THR A 1 91 ? 21.701 -19.021 -22.580 1.00 72.12 91 THR A C 1
ATOM 697 O O . THR A 1 91 ? 21.943 -19.326 -23.743 1.00 72.12 91 THR A O 1
ATOM 700 N N . ALA A 1 92 ? 20.537 -19.340 -21.996 1.00 72.25 92 ALA A N 1
ATOM 701 C CA . ALA A 1 92 ? 19.547 -20.255 -22.583 1.00 72.25 92 ALA A CA 1
ATOM 702 C C . ALA A 1 92 ? 19.049 -19.862 -23.987 1.00 72.25 92 ALA A C 1
ATOM 704 O O . ALA A 1 92 ? 18.622 -20.730 -24.741 1.00 72.25 92 ALA A O 1
ATOM 705 N N . PHE A 1 93 ? 19.110 -18.575 -24.338 1.00 71.31 93 PHE A N 1
ATOM 706 C CA . PHE A 1 93 ? 18.662 -18.052 -25.633 1.00 71.31 93 PHE A CA 1
ATOM 707 C C . PHE A 1 93 ? 19.798 -17.549 -26.527 1.00 71.31 93 PHE A C 1
ATOM 709 O O . PHE A 1 93 ? 19.536 -16.981 -27.586 1.00 71.31 93 PHE A O 1
ATOM 716 N N . PHE A 1 94 ? 21.056 -17.717 -26.114 1.00 67.38 94 PHE A N 1
ATOM 717 C CA . PHE A 1 94 ? 22.176 -17.357 -26.970 1.00 67.38 94 PHE A CA 1
ATOM 718 C C . PHE A 1 94 ? 22.393 -18.474 -27.999 1.00 67.38 94 PHE A C 1
ATOM 720 O O . PHE A 1 94 ? 22.425 -19.646 -27.623 1.00 67.38 94 PHE A O 1
ATOM 727 N N . PRO A 1 95 ? 22.574 -18.135 -29.290 1.00 60.69 95 PRO A N 1
ATOM 728 C CA . PRO A 1 95 ? 22.721 -19.122 -30.363 1.00 60.69 95 PRO A CA 1
ATOM 729 C C . PRO A 1 95 ? 23.944 -20.031 -30.174 1.00 60.69 95 PRO A C 1
ATOM 731 O O . PRO A 1 95 ? 23.959 -21.163 -30.645 1.00 60.69 95 PRO A O 1
ATOM 734 N N . TYR A 1 96 ? 24.944 -19.565 -29.426 1.00 57.44 96 TYR A N 1
ATOM 735 C CA . TYR A 1 96 ? 26.040 -20.389 -28.945 1.00 57.44 96 TYR A CA 1
ATOM 736 C C . TYR A 1 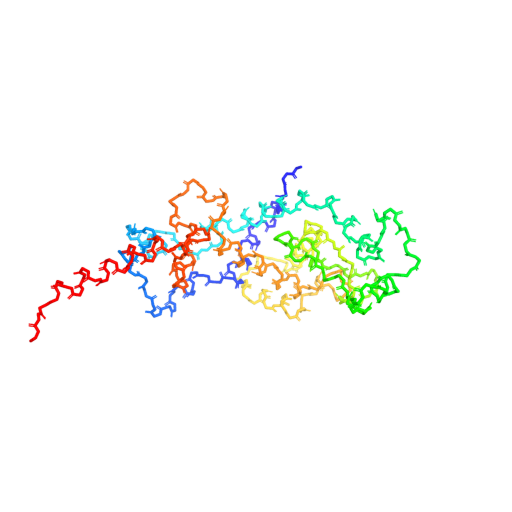96 ? 25.711 -20.842 -27.527 1.00 57.44 96 TYR A C 1
ATOM 738 O O . TYR A 1 96 ? 25.920 -20.092 -26.570 1.00 57.44 96 TYR A O 1
ATOM 746 N N . GLN A 1 97 ? 25.193 -22.064 -27.394 1.00 56.19 97 GLN A N 1
ATOM 747 C CA . GLN A 1 97 ? 25.076 -22.721 -26.097 1.00 56.19 97 GLN A CA 1
ATOM 748 C C . GLN A 1 97 ? 26.481 -22.926 -25.533 1.00 56.19 97 GLN A C 1
ATOM 750 O O . GLN A 1 97 ? 27.159 -23.911 -25.815 1.00 56.19 97 GLN A O 1
ATOM 755 N N . VAL A 1 98 ? 26.956 -21.959 -24.758 1.00 61.91 98 VAL A N 1
ATOM 756 C CA . VAL A 1 98 ? 28.182 -22.135 -23.994 1.00 61.91 98 VAL A CA 1
ATOM 757 C C . VAL A 1 98 ? 27.887 -23.050 -22.824 1.00 61.91 98 VAL A C 1
ATOM 759 O O . VAL A 1 98 ? 27.057 -22.743 -21.971 1.00 61.91 98 VAL A O 1
ATOM 762 N N . SER A 1 99 ? 28.605 -24.168 -22.788 1.00 64.00 99 SER A N 1
ATOM 763 C CA . SER A 1 99 ? 28.565 -25.168 -21.721 1.00 64.00 99 SER A CA 1
ATOM 764 C C . SER A 1 99 ? 28.937 -24.597 -20.348 1.00 64.00 99 SER A C 1
ATOM 766 O O . SER A 1 99 ? 28.607 -25.195 -19.329 1.00 64.00 99 SER A O 1
ATOM 768 N N . SER A 1 100 ? 29.589 -23.428 -20.304 1.00 75.88 100 SER A N 1
ATOM 769 C CA . SER A 1 100 ? 29.927 -22.711 -19.076 1.00 75.88 100 SER A CA 1
ATOM 770 C C . SER A 1 100 ? 29.858 -21.192 -19.275 1.00 75.88 100 SER A C 1
ATOM 772 O O . SER A 1 100 ? 30.636 -20.610 -20.035 1.00 75.88 100 SER A O 1
ATOM 774 N N . VAL A 1 101 ? 28.930 -20.539 -18.564 1.00 71.69 101 VAL A N 1
ATOM 775 C CA . VAL A 1 101 ? 28.813 -19.069 -18.514 1.00 71.69 101 VAL A CA 1
ATOM 776 C C . VAL A 1 101 ? 30.073 -18.427 -17.916 1.00 71.69 101 VAL A C 1
ATOM 778 O O . VAL A 1 101 ? 30.581 -17.493 -18.537 1.00 71.69 101 VAL A O 1
ATOM 781 N N . PRO A 1 102 ? 30.648 -18.927 -16.800 1.00 79.19 102 PRO A N 1
ATOM 782 C CA . PRO A 1 102 ? 31.917 -18.407 -16.287 1.00 79.19 102 PRO A CA 1
ATOM 783 C C . PRO A 1 102 ? 33.050 -18.466 -17.321 1.00 79.19 102 PRO A C 1
ATOM 785 O O . PRO A 1 102 ? 33.750 -17.474 -17.519 1.00 79.19 102 PRO A O 1
ATOM 788 N N . ALA A 1 103 ? 33.184 -19.579 -18.055 1.00 77.75 103 ALA A N 1
ATOM 789 C CA . ALA A 1 103 ? 34.209 -19.721 -19.093 1.00 77.75 103 ALA A CA 1
ATOM 790 C C . ALA A 1 103 ? 33.974 -18.772 -20.283 1.00 77.75 103 ALA A C 1
ATOM 792 O O . ALA A 1 103 ? 34.915 -18.164 -20.791 1.00 77.75 103 ALA A O 1
ATOM 793 N N . TRP A 1 104 ? 32.715 -18.587 -20.702 1.00 77.31 104 TRP A N 1
ATOM 794 C CA . TRP A 1 104 ? 32.344 -17.627 -21.749 1.00 77.31 104 TRP A CA 1
ATOM 795 C C . TRP A 1 104 ? 32.706 -16.181 -21.383 1.00 77.31 104 TRP A C 1
ATOM 797 O O . TRP A 1 104 ? 33.150 -15.426 -22.255 1.00 77.31 104 TRP A O 1
ATOM 807 N N . ARG A 1 105 ? 32.517 -15.807 -20.107 1.00 77.31 105 ARG A N 1
ATOM 808 C CA . ARG A 1 105 ? 32.855 -14.487 -19.552 1.00 77.31 105 ARG A CA 1
ATOM 809 C C . ARG A 1 105 ? 34.369 -14.296 -19.485 1.00 77.31 105 ARG A C 1
ATOM 811 O O . ARG A 1 105 ? 34.871 -13.309 -20.021 1.00 77.31 105 ARG A O 1
ATOM 818 N N . ALA A 1 106 ? 35.084 -15.275 -18.927 1.00 82.62 106 ALA A N 1
ATOM 819 C CA . ALA A 1 106 ? 36.542 -15.259 -18.825 1.00 82.62 106 ALA A CA 1
ATOM 820 C C . ALA A 1 106 ? 37.215 -15.106 -20.200 1.00 82.62 106 ALA A C 1
ATOM 822 O O . ALA A 1 106 ? 38.099 -14.269 -20.365 1.00 82.62 106 ALA A O 1
ATOM 823 N N . ALA A 1 107 ? 36.728 -15.822 -21.222 1.00 81.62 107 ALA A N 1
ATOM 824 C CA . ALA A 1 107 ? 37.232 -15.729 -22.596 1.00 81.62 107 ALA A CA 1
ATOM 825 C C . ALA A 1 107 ? 37.056 -14.339 -23.248 1.00 81.62 107 ALA A C 1
ATOM 827 O O . ALA A 1 107 ? 37.633 -14.076 -24.299 1.00 81.62 107 ALA A O 1
ATOM 828 N N . ARG A 1 108 ? 36.251 -13.451 -22.650 1.00 82.00 108 ARG A N 1
ATOM 829 C CA . ARG A 1 108 ? 36.001 -12.073 -23.109 1.00 82.00 108 ARG A CA 1
ATOM 830 C C . ARG A 1 108 ? 36.585 -11.018 -22.166 1.00 82.00 108 ARG A C 1
ATOM 832 O O . ARG A 1 108 ? 36.237 -9.849 -22.285 1.00 82.00 108 ARG A O 1
ATOM 839 N N . GLY A 1 109 ? 37.429 -11.422 -21.214 1.00 85.12 109 GLY A N 1
ATOM 840 C CA . GLY A 1 109 ? 37.999 -10.518 -20.211 1.00 85.12 109 GLY A CA 1
ATOM 841 C C . GLY A 1 109 ? 36.975 -9.984 -19.202 1.00 85.12 109 GLY A C 1
ATOM 842 O O . GLY A 1 109 ? 37.230 -8.979 -18.546 1.00 85.12 109 GLY A O 1
ATOM 843 N N . LEU A 1 110 ? 35.808 -10.626 -19.077 1.00 80.56 110 LEU A N 1
ATOM 844 C CA . LEU A 1 110 ? 34.787 -10.275 -18.089 1.00 80.56 110 LEU A CA 1
ATOM 845 C C . LEU A 1 110 ? 34.986 -11.098 -16.811 1.00 80.56 110 LEU A C 1
ATOM 847 O O . LEU A 1 110 ? 35.383 -12.261 -16.881 1.00 80.56 110 LEU A O 1
ATOM 851 N N . SER A 1 111 ? 34.630 -10.532 -15.650 1.00 81.00 111 SER A N 1
ATOM 852 C CA . SER A 1 111 ? 34.666 -11.266 -14.373 1.00 81.00 111 SER A CA 1
ATOM 853 C C . SER A 1 111 ? 33.808 -12.539 -14.460 1.00 81.00 111 SER A C 1
ATOM 855 O O . SER A 1 111 ? 32.617 -12.409 -14.769 1.00 81.00 111 SER A O 1
ATOM 857 N N . PRO A 1 112 ? 34.366 -13.740 -14.209 1.00 79.19 112 PRO A N 1
ATOM 858 C CA . PRO A 1 112 ? 33.655 -15.015 -14.338 1.00 79.19 112 PRO A CA 1
ATOM 859 C C . PRO A 1 112 ? 32.553 -15.204 -13.287 1.00 79.19 112 PRO A C 1
ATOM 861 O O . PRO A 1 112 ? 31.579 -15.902 -13.565 1.00 79.19 112 PRO A O 1
ATOM 864 N N . ASP A 1 113 ? 32.668 -14.524 -12.144 1.00 78.50 113 ASP A N 1
ATOM 865 C CA . ASP A 1 113 ? 31.796 -14.701 -10.973 1.00 78.50 113 ASP A CA 1
ATOM 866 C C . ASP A 1 113 ? 30.656 -13.680 -10.895 1.00 78.50 113 ASP A C 1
ATOM 868 O O . ASP A 1 113 ? 29.817 -13.725 -9.996 1.00 78.50 113 ASP A O 1
ATOM 872 N N . ALA A 1 114 ? 30.607 -12.726 -11.824 1.00 65.19 114 ALA A N 1
ATOM 873 C CA . ALA A 1 114 ? 29.553 -11.726 -11.820 1.00 65.19 114 ALA A CA 1
ATOM 874 C C . ALA A 1 114 ? 28.198 -12.373 -12.150 1.00 65.19 114 ALA A C 1
ATOM 876 O O . ALA A 1 114 ? 27.961 -12.839 -13.270 1.00 65.19 114 ALA A O 1
ATOM 877 N N . ALA A 1 115 ? 27.293 -12.359 -11.175 1.00 57.88 115 ALA A N 1
ATOM 878 C CA . ALA A 1 115 ? 25.907 -12.748 -11.368 1.00 57.88 115 ALA A CA 1
ATOM 879 C C . ALA A 1 115 ? 25.166 -11.686 -12.194 1.00 57.88 115 ALA A C 1
ATOM 881 O O . ALA A 1 115 ? 25.388 -10.484 -12.030 1.00 57.88 115 ALA A O 1
ATOM 882 N N . PHE A 1 116 ? 24.237 -12.119 -13.051 1.00 53.38 116 PHE A N 1
ATOM 883 C CA . PHE A 1 116 ? 23.201 -11.211 -13.533 1.00 53.38 116 PHE A CA 1
ATOM 884 C C . PHE A 1 116 ? 22.401 -10.763 -12.308 1.00 53.38 116 PHE A C 1
ATOM 886 O O . PHE A 1 116 ? 21.718 -11.577 -11.681 1.00 53.38 116 PHE A O 1
ATOM 893 N N . ALA A 1 117 ? 22.533 -9.490 -11.929 1.00 40.91 117 ALA A N 1
ATOM 894 C CA . ALA A 1 117 ? 21.697 -8.917 -10.888 1.00 40.91 117 ALA A CA 1
ATOM 895 C C . ALA A 1 117 ? 20.226 -9.098 -11.302 1.00 40.91 117 ALA A C 1
ATOM 897 O O . ALA A 1 117 ? 19.914 -8.948 -12.490 1.00 40.91 117 ALA A O 1
ATOM 898 N N . PRO A 1 118 ? 19.315 -9.447 -10.375 1.00 46.03 118 PRO A N 1
ATOM 899 C CA . PRO A 1 118 ? 17.898 -9.424 -10.694 1.00 46.03 118 PRO A CA 1
ATOM 900 C C . PRO A 1 118 ? 17.570 -8.024 -11.215 1.00 46.03 118 PRO A C 1
ATOM 902 O O . PRO A 1 118 ? 17.904 -7.029 -10.578 1.00 46.03 118 PRO A O 1
ATOM 905 N N . PHE A 1 119 ? 16.978 -7.956 -12.406 1.00 36.88 119 PHE A N 1
ATOM 906 C CA . PHE A 1 119 ? 16.476 -6.712 -12.966 1.00 36.88 119 PHE A CA 1
ATOM 907 C C . PHE A 1 119 ? 15.450 -6.145 -11.979 1.00 36.88 119 PHE A C 1
ATOM 909 O O . PHE A 1 119 ? 14.316 -6.613 -11.928 1.00 36.88 119 PHE A O 1
ATOM 916 N N . THR A 1 120 ? 15.847 -5.158 -11.176 1.00 37.47 120 THR A N 1
ATOM 917 C CA . THR A 1 120 ? 14.941 -4.312 -10.393 1.00 37.47 120 THR A CA 1
ATOM 918 C C . THR A 1 120 ? 14.344 -3.274 -11.334 1.00 37.47 120 THR A C 1
ATOM 920 O O . THR A 1 120 ? 14.546 -2.070 -11.184 1.00 37.47 120 THR A O 1
ATOM 923 N N . GLY A 1 121 ? 13.683 -3.756 -12.386 1.00 34.53 121 GLY A N 1
ATOM 924 C CA . GLY A 1 121 ? 12.806 -2.910 -13.173 1.00 34.53 121 GLY A CA 1
ATOM 925 C C . GLY A 1 121 ? 11.651 -2.424 -12.298 1.00 34.53 121 GLY A C 1
ATOM 926 O O . GLY A 1 121 ? 11.373 -3.029 -11.261 1.00 34.53 121 GLY A O 1
ATOM 927 N N . PRO A 1 122 ? 10.946 -1.363 -12.712 1.00 38.94 122 PRO A N 1
ATOM 928 C CA . PRO A 1 122 ? 9.797 -0.837 -11.976 1.00 38.94 122 PRO A CA 1
ATOM 929 C C . PRO A 1 122 ? 8.678 -1.870 -11.724 1.00 38.94 122 PRO A C 1
ATOM 931 O O . PRO A 1 122 ? 7.864 -1.653 -10.837 1.00 38.94 122 PRO A O 1
ATOM 934 N N . GLY A 1 123 ? 8.676 -3.018 -12.415 1.00 43.28 123 GLY A N 1
ATOM 935 C CA . GLY A 1 123 ? 7.875 -4.192 -12.053 1.00 43.28 123 GLY A CA 1
ATOM 936 C C . GLY A 1 123 ? 8.560 -5.033 -10.972 1.00 43.28 123 GLY A C 1
ATOM 937 O O . GLY A 1 123 ? 9.266 -5.999 -11.271 1.00 43.28 123 GLY A O 1
ATOM 938 N N . ALA A 1 124 ? 8.345 -4.683 -9.704 1.00 49.62 124 ALA A N 1
ATOM 939 C CA . ALA A 1 124 ? 8.877 -5.367 -8.521 1.00 49.62 124 ALA A CA 1
ATOM 940 C C . ALA A 1 124 ? 8.202 -6.728 -8.227 1.00 49.62 124 ALA A C 1
ATOM 942 O O . ALA A 1 124 ? 8.111 -7.150 -7.073 1.00 49.62 124 ALA A O 1
ATOM 943 N N . ASN A 1 125 ? 7.762 -7.449 -9.259 1.00 49.66 125 ASN A N 1
ATOM 944 C CA . ASN A 1 125 ? 6.973 -8.676 -9.137 1.00 49.66 125 ASN A CA 1
ATOM 945 C C . ASN A 1 125 ? 7.807 -9.916 -8.719 1.00 49.66 125 ASN A C 1
ATOM 947 O O . ASN A 1 125 ? 7.315 -11.036 -8.698 1.00 49.66 125 ASN A O 1
ATOM 951 N N . MET A 1 126 ? 9.092 -9.721 -8.383 1.00 50.31 126 MET A N 1
ATOM 952 C CA . MET A 1 126 ? 10.036 -10.763 -7.938 1.00 50.31 126 MET A CA 1
ATOM 953 C C . MET A 1 126 ? 10.462 -10.623 -6.466 1.00 50.31 126 MET A C 1
ATOM 955 O O . MET A 1 126 ? 11.200 -11.469 -5.959 1.00 50.31 126 MET A O 1
ATOM 959 N N . SER A 1 127 ? 10.020 -9.560 -5.785 1.00 61.75 127 SER A N 1
ATOM 960 C CA . SER A 1 127 ? 10.353 -9.281 -4.379 1.00 61.75 127 SER A CA 1
ATOM 961 C C . SER A 1 127 ? 9.388 -9.941 -3.390 1.00 61.75 127 SER A C 1
ATOM 963 O O . SER A 1 127 ? 9.643 -9.922 -2.187 1.00 61.75 127 SER A O 1
ATOM 965 N N . TYR A 1 128 ? 8.279 -10.501 -3.880 1.00 75.25 128 TYR A N 1
ATOM 966 C CA . TYR A 1 128 ? 7.298 -11.208 -3.065 1.00 75.25 128 TYR A CA 1
ATOM 967 C C . TYR A 1 128 ? 7.698 -12.672 -2.961 1.00 75.25 128 TYR A C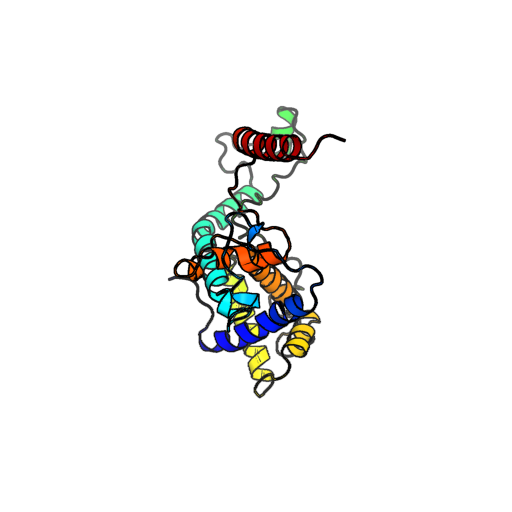 1
ATOM 969 O O . TYR A 1 128 ? 7.857 -13.363 -3.968 1.00 75.25 128 TYR A O 1
ATOM 977 N N . LEU A 1 129 ? 7.879 -13.130 -1.728 1.00 77.12 129 LEU A N 1
ATOM 978 C CA . LEU A 1 129 ? 8.304 -14.484 -1.413 1.00 77.12 129 LEU A CA 1
ATOM 979 C C . LEU A 1 129 ? 7.227 -15.145 -0.560 1.00 77.12 129 LEU A C 1
ATOM 981 O O . LEU A 1 129 ? 6.746 -14.545 0.402 1.00 77.12 129 LEU A O 1
ATOM 985 N N . LEU A 1 130 ? 6.873 -16.380 -0.902 1.00 78.38 130 LEU A N 1
ATOM 986 C CA . LEU A 1 130 ? 6.106 -17.258 -0.021 1.00 78.38 130 LEU A CA 1
ATOM 987 C C . LEU A 1 130 ? 6.990 -18.414 0.418 1.00 78.38 130 LEU A C 1
ATOM 989 O O . LEU A 1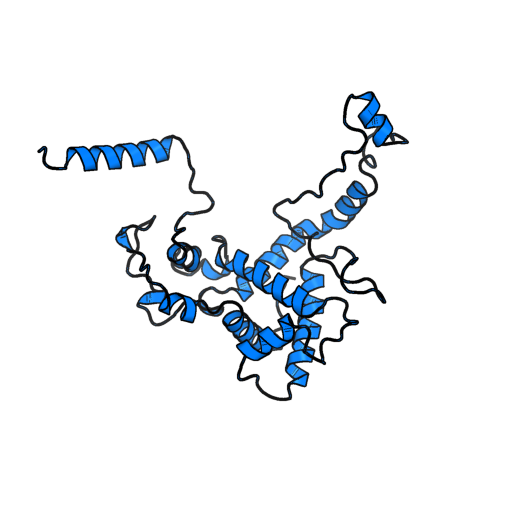 130 ? 7.663 -19.031 -0.407 1.00 78.38 130 LEU A O 1
ATOM 993 N N . ALA A 1 131 ? 6.974 -18.714 1.712 1.00 77.50 131 ALA A N 1
ATOM 994 C CA . ALA A 1 131 ? 7.671 -19.846 2.293 1.00 77.50 131 ALA A CA 1
ATOM 995 C C . ALA A 1 131 ? 7.297 -21.134 1.554 1.00 77.50 131 ALA A C 1
ATOM 997 O O . ALA A 1 131 ? 6.129 -21.383 1.234 1.00 77.50 131 ALA A O 1
ATOM 998 N N . ARG A 1 132 ? 8.300 -21.977 1.303 1.00 68.81 132 ARG A N 1
ATOM 999 C CA . ARG A 1 132 ? 8.051 -23.322 0.787 1.00 68.81 132 ARG A CA 1
ATOM 1000 C C . ARG A 1 132 ? 7.298 -24.142 1.842 1.00 68.81 132 ARG A C 1
ATOM 1002 O O . ARG A 1 132 ? 7.568 -23.970 3.033 1.00 68.81 132 ARG A O 1
ATOM 1009 N N . PRO A 1 133 ? 6.383 -25.042 1.439 1.00 61.69 133 PRO A N 1
ATOM 1010 C CA . PRO A 1 133 ? 5.665 -25.894 2.382 1.00 61.69 133 PRO A CA 1
ATOM 1011 C C . PRO A 1 133 ? 6.627 -26.602 3.351 1.00 61.69 133 PRO A C 1
ATOM 1013 O O . PRO A 1 133 ? 7.537 -27.306 2.915 1.00 61.69 133 PRO A O 1
ATOM 1016 N N . GLY A 1 134 ? 6.438 -26.398 4.658 1.00 60.00 134 GLY A N 1
ATOM 1017 C CA . GLY A 1 134 ? 7.258 -27.011 5.713 1.00 60.00 134 GLY A CA 1
ATOM 1018 C C . GLY A 1 134 ? 8.582 -26.305 6.048 1.00 60.00 134 GLY A C 1
ATOM 1019 O O . GLY A 1 134 ? 9.331 -26.826 6.872 1.00 60.00 134 GLY A O 1
ATOM 1020 N N . ALA A 1 135 ? 8.884 -25.145 5.456 1.00 61.41 135 ALA A N 1
ATOM 1021 C CA . ALA A 1 135 ? 10.066 -24.338 5.779 1.00 61.41 135 ALA A CA 1
ATOM 1022 C C . ALA A 1 135 ? 9.706 -23.088 6.606 1.00 61.41 135 ALA A C 1
ATOM 1024 O O . ALA A 1 135 ? 8.574 -22.608 6.551 1.00 61.41 135 ALA A O 1
ATOM 1025 N N . SER A 1 136 ? 10.671 -22.538 7.359 1.00 56.34 136 SER A N 1
ATOM 1026 C CA . SER A 1 136 ? 10.515 -21.209 7.973 1.00 56.34 136 SER A CA 1
ATOM 1027 C C . SER A 1 136 ? 10.430 -20.125 6.889 1.00 56.34 136 SER A C 1
ATOM 1029 O O . SER A 1 136 ? 10.846 -20.344 5.753 1.00 56.34 136 SER A O 1
ATOM 1031 N N . ALA A 1 137 ? 9.890 -18.957 7.233 1.00 55.09 137 ALA A N 1
ATOM 1032 C CA . ALA A 1 137 ? 9.423 -17.935 6.293 1.00 55.09 137 ALA A CA 1
ATOM 1033 C C . ALA A 1 137 ? 10.465 -17.303 5.329 1.00 55.09 137 ALA A C 1
ATOM 1035 O O . ALA A 1 137 ? 10.078 -16.460 4.525 1.00 55.09 137 ALA A O 1
ATOM 1036 N N . ASP A 1 138 ? 11.744 -17.700 5.349 1.00 48.97 138 ASP A N 1
ATOM 1037 C CA . ASP A 1 138 ? 12.832 -16.892 4.772 1.00 48.97 138 ASP A CA 1
ATOM 1038 C C . ASP A 1 138 ? 13.523 -17.406 3.484 1.00 48.97 138 ASP A C 1
ATOM 1040 O O . ASP A 1 138 ? 14.058 -16.570 2.755 1.00 48.97 138 ASP A O 1
ATOM 1044 N N . PRO A 1 139 ? 13.480 -18.691 3.066 1.00 58.56 139 PRO A N 1
ATOM 1045 C CA . PRO A 1 139 ? 13.868 -19.082 1.708 1.00 58.56 139 PRO A CA 1
ATOM 1046 C C . PRO A 1 139 ? 12.632 -19.479 0.889 1.00 58.56 139 PRO A C 1
ATOM 1048 O O . PRO A 1 139 ? 12.480 -20.632 0.462 1.00 58.56 139 PRO A O 1
ATOM 1051 N N . GLY A 1 140 ? 11.732 -18.512 0.711 1.00 63.66 140 GLY A N 1
ATOM 1052 C CA . GLY A 1 140 ? 10.516 -18.665 -0.077 1.00 63.66 140 GLY A CA 1
ATOM 1053 C C . GLY A 1 140 ? 10.746 -18.665 -1.589 1.00 63.66 140 GLY A C 1
ATOM 1054 O O . GLY A 1 140 ? 11.784 -18.218 -2.078 1.00 63.66 140 GLY A O 1
ATOM 1055 N N . ASP A 1 141 ? 9.760 -19.159 -2.330 1.00 69.94 141 ASP A N 1
ATOM 1056 C CA . ASP A 1 141 ? 9.734 -19.051 -3.785 1.00 69.94 141 ASP A CA 1
ATOM 1057 C C . ASP A 1 141 ? 9.183 -17.679 -4.185 1.00 69.94 141 ASP A C 1
ATOM 1059 O O . ASP A 1 141 ? 8.232 -17.176 -3.576 1.00 69.94 141 ASP A O 1
ATOM 1063 N N . SER A 1 142 ? 9.772 -17.072 -5.219 1.00 74.06 142 SER A N 1
ATOM 1064 C CA . SER A 1 142 ? 9.224 -15.854 -5.815 1.00 74.06 142 SER A CA 1
ATOM 1065 C C . SER A 1 142 ? 7.837 -16.134 -6.374 1.00 74.06 142 SER A C 1
ATOM 1067 O O . SER A 1 142 ? 7.657 -17.047 -7.184 1.00 74.06 142 SER A O 1
ATOM 1069 N N . VAL A 1 143 ? 6.867 -15.328 -5.959 1.00 76.31 143 VAL A N 1
ATOM 1070 C CA . VAL A 1 143 ? 5.494 -15.394 -6.452 1.00 76.31 143 VAL A CA 1
ATOM 1071 C C . VAL A 1 143 ? 5.045 -14.035 -6.969 1.00 76.31 143 VAL A C 1
ATOM 1073 O O . VAL A 1 143 ? 5.593 -13.016 -6.550 1.00 76.31 143 VAL A O 1
ATOM 1076 N N . PRO A 1 144 ? 4.021 -13.999 -7.832 1.00 78.94 144 PRO A N 1
ATOM 1077 C CA . PRO A 1 144 ? 3.402 -12.741 -8.196 1.00 78.94 144 PRO A CA 1
ATOM 1078 C C . PRO A 1 144 ? 2.769 -12.018 -7.002 1.00 78.94 144 PRO A C 1
ATOM 1080 O O . PRO A 1 144 ? 2.279 -12.654 -6.061 1.00 78.94 144 PRO A O 1
ATOM 1083 N N . ARG A 1 145 ? 2.732 -10.685 -7.074 1.00 83.62 145 ARG A N 1
ATOM 1084 C CA . ARG A 1 145 ? 2.161 -9.785 -6.068 1.00 83.62 145 ARG A CA 1
ATOM 1085 C C . ARG A 1 145 ? 0.718 -10.154 -5.730 1.00 83.62 145 ARG A C 1
ATOM 1087 O O . ARG A 1 145 ? 0.403 -10.286 -4.550 1.00 83.62 145 ARG A O 1
ATOM 1094 N N . ALA A 1 146 ? -0.129 -10.380 -6.738 1.00 85.75 146 ALA A N 1
ATOM 1095 C CA . ALA A 1 146 ? -1.530 -10.759 -6.534 1.00 85.75 146 ALA A CA 1
ATOM 1096 C C . ALA A 1 146 ? -1.644 -12.015 -5.659 1.00 85.75 146 ALA A C 1
ATOM 1098 O O . ALA A 1 146 ? -2.282 -12.001 -4.610 1.00 85.75 146 ALA A O 1
ATOM 1099 N N . ARG A 1 147 ? -0.891 -13.066 -6.011 1.00 85.50 147 ARG A N 1
ATOM 1100 C CA . ARG A 1 147 ? -0.862 -14.321 -5.250 1.00 85.50 147 ARG A CA 1
ATOM 1101 C C . ARG A 1 147 ? -0.370 -14.127 -3.814 1.00 85.50 147 ARG A C 1
ATOM 1103 O O . ARG A 1 147 ? -0.879 -14.784 -2.909 1.00 85.50 147 ARG A O 1
ATOM 1110 N N . TYR A 1 148 ? 0.634 -13.278 -3.600 1.00 88.50 148 TYR A N 1
ATOM 1111 C CA . TYR A 1 148 ? 1.127 -12.966 -2.258 1.00 88.50 148 TYR A CA 1
ATOM 1112 C C . TYR A 1 148 ? 0.032 -12.333 -1.391 1.00 88.50 148 TYR A C 1
ATOM 1114 O O . TYR A 1 148 ? -0.189 -12.765 -0.257 1.00 88.50 148 TYR A O 1
ATOM 1122 N N . TYR A 1 149 ? -0.679 -11.344 -1.936 1.00 91.81 149 TYR A N 1
ATOM 1123 C CA . TYR A 1 149 ? -1.731 -10.650 -1.207 1.00 91.81 149 TYR A CA 1
ATOM 1124 C C . TYR A 1 149 ? -2.992 -11.486 -1.018 1.00 91.81 149 TYR A C 1
ATOM 1126 O O . TYR A 1 149 ? -3.551 -11.428 0.068 1.00 91.81 149 TYR A O 1
ATOM 1134 N N . ASP A 1 150 ? -3.387 -12.335 -1.967 1.00 91.75 150 ASP A N 1
ATOM 1135 C CA . ASP A 1 150 ? -4.520 -13.253 -1.780 1.00 91.75 150 ASP A CA 1
ATOM 1136 C C . ASP A 1 150 ? -4.309 -14.182 -0.571 1.00 91.75 150 ASP A C 1
ATOM 1138 O O . ASP A 1 150 ? -5.205 -14.383 0.257 1.00 91.75 150 ASP A O 1
ATOM 1142 N N . GLN A 1 151 ? -3.090 -14.720 -0.427 1.00 90.94 151 GLN A N 1
ATOM 1143 C CA . GLN A 1 151 ? -2.713 -15.554 0.719 1.00 90.94 151 GLN A CA 1
ATOM 1144 C C . GLN A 1 151 ? -2.717 -14.741 2.018 1.00 90.94 151 GLN A C 1
ATOM 1146 O O . GLN A 1 151 ? -3.303 -15.161 3.017 1.00 90.94 151 GLN A O 1
ATOM 1151 N N . GLY A 1 152 ? -2.101 -13.557 2.001 1.00 93.25 152 GLY A N 1
ATOM 1152 C CA . GLY A 1 152 ? -2.048 -12.678 3.165 1.00 93.25 152 GLY A CA 1
ATOM 1153 C C . GLY A 1 152 ? -3.420 -12.153 3.599 1.00 93.25 152 GLY A C 1
ATOM 1154 O O . GLY A 1 152 ? -3.708 -12.120 4.788 1.00 93.25 152 GLY A O 1
ATOM 1155 N N . PHE A 1 153 ? -4.307 -11.813 2.665 1.00 95.50 153 PHE A N 1
ATOM 1156 C CA . PHE A 1 153 ? -5.665 -11.354 2.955 1.00 95.50 153 PHE A CA 1
ATOM 1157 C C . PHE A 1 153 ? -6.550 -12.460 3.515 1.00 95.50 153 PHE A C 1
ATOM 1159 O O . PHE A 1 153 ? -7.336 -12.196 4.420 1.00 95.50 153 PHE A O 1
ATOM 1166 N N . THR A 1 154 ? -6.377 -13.701 3.060 1.00 94.00 154 THR A N 1
ATOM 1167 C CA . THR A 1 154 ? -7.063 -14.855 3.661 1.00 94.00 154 THR A CA 1
ATOM 1168 C C . THR A 1 154 ? -6.657 -15.037 5.130 1.00 94.00 154 THR A C 1
ATOM 1170 O O . THR A 1 154 ? -7.505 -15.227 6.006 1.00 94.00 154 THR A O 1
ATOM 1173 N N . LEU A 1 155 ? -5.358 -14.926 5.422 1.00 94.00 155 LEU A N 1
ATOM 1174 C CA . LEU A 1 155 ? -4.833 -15.008 6.789 1.00 94.00 155 LEU A CA 1
ATOM 1175 C C . LEU A 1 155 ? -5.251 -13.797 7.639 1.00 94.00 155 LEU A C 1
ATOM 1177 O O . LEU A 1 155 ? -5.596 -13.958 8.809 1.00 94.00 155 LEU A O 1
ATOM 1181 N N . LEU A 1 156 ? -5.294 -12.599 7.050 1.00 95.81 156 LEU A N 1
ATOM 1182 C CA . LEU A 1 156 ? -5.759 -11.382 7.716 1.00 95.81 156 LEU A CA 1
ATOM 1183 C C . LEU A 1 156 ? -7.240 -11.476 8.082 1.00 95.81 156 LEU A C 1
ATOM 1185 O O . LEU A 1 156 ? -7.606 -11.134 9.202 1.00 95.81 156 LEU A O 1
ATOM 1189 N N . GLN A 1 157 ? -8.079 -11.973 7.172 1.00 94.75 157 GLN A N 1
ATOM 1190 C CA . GLN A 1 157 ? -9.492 -12.204 7.455 1.00 94.75 157 GLN A CA 1
ATOM 1191 C C . GLN A 1 157 ? -9.653 -13.193 8.613 1.00 94.75 157 GLN A C 1
ATOM 1193 O O . GLN A 1 157 ? -10.369 -12.903 9.563 1.00 94.75 157 GLN A O 1
ATOM 1198 N N . SER A 1 158 ? -8.896 -14.296 8.603 1.00 93.38 158 SER A N 1
ATOM 1199 C CA . SER A 1 158 ? -8.908 -15.279 9.698 1.00 93.38 158 SER A CA 1
ATOM 1200 C C . SER A 1 158 ? -8.501 -14.657 11.044 1.00 93.38 158 SER A C 1
ATOM 1202 O O . SER A 1 158 ? -9.088 -14.961 12.081 1.00 93.38 158 SER A O 1
ATOM 1204 N N . ALA A 1 159 ? -7.514 -13.756 11.031 1.00 94.50 159 ALA A N 1
ATOM 1205 C CA . ALA A 1 159 ? -7.083 -13.000 12.204 1.00 94.50 159 ALA A CA 1
ATOM 1206 C C . ALA A 1 159 ? -8.159 -12.049 12.742 1.00 94.50 159 ALA A C 1
ATOM 1208 O O . ALA A 1 159 ? -8.318 -11.934 13.957 1.00 94.50 159 ALA A O 1
ATOM 1209 N N . ILE A 1 160 ? -8.896 -11.386 11.850 1.00 94.44 160 ILE A N 1
ATOM 1210 C CA . ILE A 1 160 ? -10.015 -10.509 12.209 1.00 94.44 160 ILE A CA 1
ATOM 1211 C C . ILE A 1 160 ? -11.169 -11.336 12.780 1.00 94.44 160 ILE A C 1
ATOM 1213 O O . ILE A 1 160 ? -11.691 -11.004 13.841 1.00 94.44 160 ILE A O 1
ATOM 1217 N N . ASP A 1 161 ? -11.522 -12.445 12.131 1.00 92.81 161 ASP A N 1
ATOM 1218 C CA . ASP A 1 161 ? -12.621 -13.312 12.559 1.00 92.81 161 ASP A CA 1
ATOM 1219 C C . ASP A 1 161 ? -12.347 -13.924 13.945 1.00 92.81 161 ASP A C 1
ATOM 1221 O O . ASP A 1 161 ? -13.243 -13.985 14.790 1.00 92.81 161 ASP A O 1
ATOM 1225 N N . GLN A 1 162 ? -11.094 -14.309 14.232 1.00 91.88 162 GLN A N 1
ATOM 1226 C CA . GLN A 1 162 ? -10.711 -14.833 15.549 1.00 91.88 162 GLN A CA 1
ATOM 1227 C C . GLN A 1 162 ? -10.836 -13.792 16.674 1.00 91.88 162 GLN A C 1
ATOM 1229 O O . GLN A 1 162 ? -11.033 -14.178 17.828 1.00 91.88 162 GLN A O 1
ATOM 1234 N N . ALA A 1 163 ? -10.759 -12.490 16.378 1.00 87.12 163 ALA A N 1
ATOM 1235 C CA . ALA A 1 163 ? -10.946 -11.456 17.397 1.00 87.12 163 ALA A CA 1
ATOM 1236 C C . ALA A 1 163 ? -12.354 -11.503 18.031 1.00 87.12 163 ALA A C 1
ATOM 1238 O O . ALA A 1 163 ? -12.554 -10.951 19.111 1.00 87.12 163 ALA A O 1
ATOM 1239 N N . GLY A 1 164 ? -13.317 -12.191 17.399 1.00 78.31 164 GLY A N 1
ATOM 1240 C CA . GLY A 1 164 ? -14.622 -12.505 17.988 1.00 78.31 164 GLY A CA 1
ATOM 1241 C C . GLY A 1 164 ? -15.557 -11.302 18.138 1.00 78.31 164 GLY A C 1
ATOM 1242 O O . GLY A 1 164 ? -16.593 -11.407 18.791 1.00 78.31 164 GLY A O 1
ATOM 1243 N N . GLY A 1 165 ? -15.205 -10.161 17.543 1.00 84.81 165 GLY A N 1
ATOM 1244 C CA . GLY A 1 165 ? -15.965 -8.918 17.583 1.00 84.81 165 GLY A CA 1
ATOM 1245 C C . GLY A 1 165 ? -15.273 -7.797 16.799 1.00 84.81 165 GLY A C 1
ATOM 1246 O O . GLY A 1 165 ? -14.177 -7.999 16.271 1.00 84.81 165 GLY A O 1
ATOM 1247 N N . PRO A 1 166 ? -15.898 -6.609 16.702 1.00 88.50 166 PRO A N 1
ATOM 1248 C CA . PRO A 1 166 ? -15.295 -5.466 16.029 1.00 88.50 166 PRO A CA 1
ATOM 1249 C C . PRO A 1 166 ? -13.982 -5.062 16.702 1.00 88.50 166 PRO A C 1
ATOM 1251 O O . PRO A 1 166 ? -13.938 -4.829 17.910 1.00 88.50 166 PRO A O 1
ATOM 1254 N N . ILE A 1 167 ? -12.918 -4.935 15.914 1.00 94.12 167 ILE A N 1
ATOM 1255 C CA . ILE A 1 167 ? -11.641 -4.409 16.398 1.00 94.12 167 ILE A CA 1
ATOM 1256 C C . ILE A 1 167 ? -11.817 -2.913 16.675 1.00 94.12 167 ILE A C 1
ATOM 1258 O O . ILE A 1 167 ? -12.113 -2.134 15.769 1.00 94.12 167 ILE A O 1
ATOM 1262 N N . THR A 1 168 ? -11.640 -2.516 17.934 1.00 93.12 168 THR A N 1
ATOM 1263 C CA . THR A 1 168 ? -11.763 -1.118 18.376 1.00 93.12 168 THR A CA 1
ATOM 1264 C C . THR A 1 168 ? -10.420 -0.397 18.451 1.00 93.12 168 THR A C 1
ATOM 1266 O O . THR A 1 168 ? -10.379 0.817 18.286 1.00 93.12 168 THR A O 1
ATOM 1269 N N . ASP A 1 169 ? -9.325 -1.129 18.681 1.00 95.38 169 ASP A N 1
ATOM 1270 C CA . ASP A 1 169 ? -7.958 -0.596 18.711 1.00 95.38 169 ASP A CA 1
ATOM 1271 C C . ASP A 1 169 ? -7.125 -1.202 17.576 1.00 95.38 169 ASP A C 1
ATOM 1273 O O . ASP A 1 169 ? -6.453 -2.231 17.710 1.00 95.38 169 ASP A O 1
ATOM 1277 N N . TRP A 1 170 ? -7.196 -0.547 16.420 1.00 96.12 170 TRP A N 1
ATOM 1278 C CA . TRP A 1 170 ? -6.473 -0.966 15.224 1.00 96.12 170 TRP A CA 1
ATOM 1279 C C . TRP A 1 170 ? -4.956 -0.798 15.347 1.00 96.12 170 TRP A C 1
ATOM 1281 O O . TRP A 1 170 ? -4.220 -1.549 14.710 1.00 96.12 170 TRP A O 1
ATOM 1291 N N . ALA A 1 171 ? -4.471 0.124 16.184 1.00 95.94 171 ALA A N 1
ATOM 1292 C CA . ALA A 1 171 ? -3.039 0.313 16.404 1.00 95.94 171 ALA A CA 1
ATOM 1293 C C . ALA A 1 171 ? -2.448 -0.851 17.212 1.00 95.94 171 ALA A C 1
ATOM 1295 O O . ALA A 1 171 ? -1.411 -1.407 16.840 1.00 95.94 171 ALA A O 1
ATOM 1296 N N . ALA A 1 172 ? -3.134 -1.285 18.275 1.00 96.19 172 ALA A N 1
ATOM 1297 C CA . ALA A 1 172 ? -2.751 -2.481 19.021 1.00 96.19 172 ALA A CA 1
ATOM 1298 C C . ALA A 1 172 ? -2.814 -3.742 18.144 1.00 96.19 172 ALA A C 1
ATOM 1300 O O . ALA A 1 172 ? -1.889 -4.557 18.169 1.00 96.19 172 ALA A O 1
ATOM 1301 N N . PHE A 1 173 ? -3.856 -3.877 17.316 1.00 96.75 173 PHE A N 1
ATOM 1302 C CA . PHE A 1 173 ? -3.983 -5.004 16.391 1.00 96.75 173 PHE A CA 1
ATOM 1303 C C . PHE A 1 173 ? -2.860 -5.030 15.338 1.00 96.75 173 PHE A C 1
ATOM 1305 O O . PHE A 1 173 ? -2.237 -6.071 15.119 1.00 96.75 173 PHE A O 1
ATOM 1312 N N . ALA A 1 174 ? -2.524 -3.881 14.744 1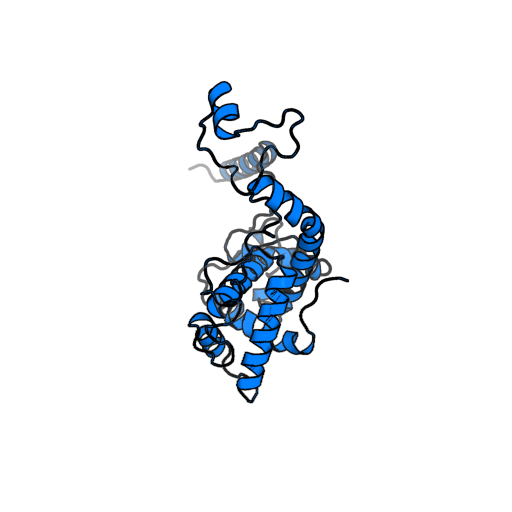.00 96.50 174 ALA A N 1
ATOM 1313 C CA . ALA A 1 174 ? -1.394 -3.748 13.824 1.00 96.50 174 ALA A CA 1
ATOM 1314 C C . ALA A 1 174 ? -0.060 -4.142 14.484 1.00 96.50 174 ALA A C 1
ATOM 1316 O O . ALA A 1 174 ? 0.734 -4.877 13.893 1.00 96.50 174 ALA A O 1
ATOM 1317 N N . ASN A 1 175 ? 0.167 -3.720 15.732 1.00 96.31 175 ASN A N 1
ATOM 1318 C CA . ASN A 1 175 ? 1.352 -4.100 16.505 1.00 96.31 175 ASN A CA 1
ATOM 1319 C C . ASN A 1 175 ? 1.403 -5.605 16.808 1.00 96.31 175 ASN A C 1
ATOM 1321 O O . ASN A 1 175 ? 2.478 -6.209 16.748 1.00 96.31 175 ASN A O 1
ATOM 1325 N N . ALA A 1 176 ? 0.260 -6.238 17.085 1.00 95.88 176 ALA A N 1
ATOM 1326 C CA . ALA A 1 176 ? 0.179 -7.687 17.262 1.00 95.88 176 ALA A CA 1
ATOM 1327 C C . ALA A 1 176 ? 0.564 -8.436 15.972 1.00 95.88 176 ALA A C 1
ATOM 1329 O O . ALA A 1 176 ? 1.326 -9.402 16.014 1.00 95.88 176 ALA A O 1
ATOM 1330 N N . LEU A 1 177 ? 0.116 -7.960 14.806 1.00 95.69 177 LEU A N 1
ATOM 1331 C CA . LEU A 1 177 ? 0.520 -8.526 13.515 1.00 95.69 177 LEU A CA 1
ATOM 1332 C C . LEU A 1 177 ? 2.019 -8.307 13.240 1.00 95.69 177 LEU A C 1
ATOM 1334 O O . LEU A 1 177 ? 2.712 -9.246 12.844 1.00 95.69 177 LEU A O 1
ATOM 1338 N N . LEU A 1 178 ? 2.551 -7.110 13.505 1.00 94.94 178 LEU A N 1
ATOM 1339 C CA . LEU A 1 178 ? 3.977 -6.781 13.346 1.00 94.94 178 LEU A CA 1
ATOM 1340 C C . LEU A 1 178 ? 4.908 -7.580 14.267 1.00 94.94 178 LEU A C 1
ATOM 1342 O O . LEU A 1 178 ? 6.073 -7.781 13.923 1.00 94.94 178 LEU A O 1
ATOM 1346 N N . SER A 1 179 ? 4.407 -8.042 15.411 1.00 94.75 179 SER A N 1
ATOM 1347 C CA . SER A 1 179 ? 5.143 -8.864 16.379 1.00 94.75 179 SER A CA 1
ATOM 1348 C C . SER A 1 179 ? 4.918 -10.372 16.209 1.00 94.75 179 SER A C 1
ATOM 1350 O O . SER A 1 179 ? 5.440 -11.151 17.002 1.00 94.75 179 SER A O 1
ATOM 1352 N N . ASN A 1 180 ? 4.193 -10.802 15.166 1.00 93.06 180 ASN A N 1
ATOM 1353 C CA . ASN A 1 180 ? 3.786 -12.201 14.962 1.00 93.06 180 ASN A CA 1
ATOM 1354 C C . ASN A 1 180 ? 3.016 -12.793 16.164 1.00 93.06 180 ASN A C 1
ATOM 1356 O O . ASN A 1 180 ? 3.134 -13.981 16.454 1.00 93.06 180 ASN A O 1
ATOM 1360 N N . ALA A 1 181 ? 2.242 -11.971 16.879 1.00 93.06 181 ALA A N 1
ATOM 1361 C CA . ALA A 1 181 ? 1.538 -12.359 18.103 1.00 93.06 181 ALA A CA 1
ATOM 1362 C C . ALA A 1 181 ? 0.088 -12.828 17.870 1.00 93.06 181 ALA A C 1
ATOM 1364 O O . ALA A 1 181 ? -0.598 -13.218 18.815 1.00 93.06 181 ALA A O 1
ATOM 1365 N N . VAL A 1 182 ? -0.406 -12.786 16.630 1.00 92.31 182 VAL A N 1
ATOM 1366 C CA . VAL A 1 182 ? -1.785 -13.173 16.304 1.00 92.31 182 VAL A CA 1
ATOM 1367 C C . VAL A 1 182 ? -1.881 -14.682 16.091 1.00 92.31 182 VAL A C 1
ATOM 1369 O O . VAL A 1 182 ? -1.350 -15.209 15.121 1.00 92.31 182 VAL A O 1
ATOM 1372 N N . ALA A 1 183 ? -2.606 -15.375 16.972 1.00 89.12 183 ALA A N 1
ATOM 1373 C CA . ALA A 1 183 ? -2.712 -16.837 16.956 1.00 89.12 183 ALA A CA 1
ATOM 1374 C C . ALA A 1 183 ? -3.305 -17.414 15.652 1.00 89.12 183 ALA A C 1
ATOM 1376 O O . ALA A 1 183 ? -2.862 -18.467 15.199 1.00 89.12 183 ALA A O 1
ATOM 1377 N N . ALA A 1 184 ? -4.255 -16.712 15.024 1.00 91.00 184 ALA A N 1
ATOM 1378 C CA . ALA A 1 184 ? -4.867 -17.094 13.741 1.00 91.00 184 ALA A CA 1
ATOM 1379 C C . ALA A 1 184 ? -3.881 -17.053 12.573 1.00 91.00 184 ALA A C 1
ATOM 1381 O O . ALA A 1 184 ? -4.165 -17.590 11.504 1.00 91.00 184 ALA A O 1
ATOM 1382 N N . TRP A 1 185 ? -2.733 -16.407 12.773 1.00 92.25 185 TRP A N 1
ATOM 1383 C CA . TRP A 1 185 ? -1.654 -16.333 11.812 1.00 92.25 185 TRP A CA 1
ATOM 1384 C C . TRP A 1 185 ? -0.498 -17.216 12.293 1.00 92.25 185 TRP A C 1
ATOM 1386 O O . TRP A 1 185 ? 0.457 -16.728 12.903 1.00 92.25 185 TRP A O 1
ATOM 1396 N N . PRO A 1 186 ? -0.572 -18.538 12.070 1.00 86.81 186 PRO A N 1
ATOM 1397 C CA . PRO A 1 186 ? 0.379 -19.463 12.661 1.00 86.81 186 PRO A CA 1
ATOM 1398 C C . PRO A 1 186 ? 1.794 -19.211 12.136 1.00 86.81 186 PRO A C 1
ATOM 1400 O O . PRO A 1 186 ? 1.992 -18.822 10.986 1.00 86.81 186 PRO A O 1
ATOM 1403 N N . ALA A 1 187 ? 2.803 -19.527 12.949 1.00 83.38 187 ALA A N 1
ATOM 1404 C CA . ALA A 1 187 ? 4.211 -19.437 12.546 1.00 83.38 187 ALA A CA 1
ATOM 1405 C C . ALA A 1 187 ? 4.563 -20.341 11.344 1.00 83.38 187 ALA A C 1
ATOM 1407 O O . ALA A 1 187 ? 5.586 -20.140 10.696 1.00 83.38 187 ALA A O 1
ATOM 1408 N N . THR A 1 188 ? 3.716 -21.331 11.050 1.00 83.44 188 THR A N 1
ATOM 1409 C CA . THR A 1 188 ? 3.812 -22.228 9.891 1.00 83.44 188 THR A CA 1
ATOM 1410 C C . THR A 1 188 ? 3.126 -21.684 8.635 1.00 83.44 188 THR A C 1
ATOM 1412 O O . THR A 1 188 ? 3.117 -22.366 7.610 1.00 83.44 188 THR A O 1
ATOM 1415 N N . ALA A 1 189 ? 2.524 -20.492 8.693 1.00 87.00 189 ALA A N 1
ATOM 1416 C CA . ALA A 1 189 ? 1.917 -19.859 7.532 1.00 87.00 189 ALA A CA 1
ATOM 1417 C C . ALA A 1 189 ? 2.961 -19.592 6.436 1.00 87.00 189 ALA A C 1
ATOM 1419 O O . ALA A 1 189 ? 4.131 -19.324 6.704 1.00 87.00 189 ALA A O 1
ATOM 1420 N N . VAL A 1 190 ? 2.505 -19.608 5.180 1.00 86.31 190 VAL A N 1
ATOM 1421 C CA . VAL A 1 190 ? 3.344 -19.366 3.990 1.00 86.31 190 VAL A CA 1
ATOM 1422 C C . VAL A 1 190 ? 3.963 -17.964 3.949 1.00 86.31 190 VAL A C 1
ATOM 1424 O O . VAL A 1 190 ? 4.873 -17.704 3.173 1.00 86.31 190 VAL A O 1
ATOM 1427 N N . VAL A 1 191 ? 3.483 -17.047 4.780 1.00 87.81 191 VAL A N 1
ATOM 1428 C CA . VAL A 1 191 ? 4.042 -15.715 5.003 1.00 87.81 191 VAL A CA 1
ATOM 1429 C C . VAL A 1 191 ? 3.815 -15.379 6.472 1.00 87.81 191 VAL A C 1
ATOM 1431 O O . VAL A 1 191 ? 2.763 -15.716 7.007 1.00 87.81 191 VAL A O 1
ATOM 1434 N N . SER A 1 192 ? 4.772 -14.747 7.151 1.00 89.50 192 SER A N 1
ATOM 1435 C CA . SER A 1 192 ? 4.560 -14.280 8.527 1.00 89.50 192 SER A CA 1
ATOM 1436 C C . SER A 1 192 ? 3.718 -13.000 8.540 1.00 89.50 192 SER A C 1
ATOM 1438 O O . SER A 1 192 ? 3.811 -12.186 7.617 1.00 89.50 192 SER A O 1
ATOM 1440 N N . SER A 1 193 ? 2.919 -12.781 9.589 1.00 93.31 193 SER A N 1
ATOM 1441 C CA . SER A 1 193 ? 2.079 -11.577 9.681 1.00 93.31 193 SER A CA 1
ATOM 1442 C C . SER A 1 193 ? 2.921 -10.303 9.656 1.00 93.31 193 SER A C 1
ATOM 1444 O O . SER A 1 193 ? 2.554 -9.324 9.014 1.00 93.31 193 SER A O 1
ATOM 1446 N N . SER A 1 194 ? 4.095 -10.322 10.286 1.00 92.44 194 SER A N 1
ATOM 1447 C CA . SER A 1 194 ? 4.994 -9.169 10.307 1.00 92.44 194 SER A CA 1
ATOM 1448 C C . SER A 1 194 ? 5.587 -8.845 8.938 1.00 92.44 194 SER A C 1
ATOM 1450 O O . SER A 1 194 ? 5.690 -7.668 8.590 1.00 92.44 194 SER A O 1
ATOM 1452 N N . LEU A 1 195 ? 5.959 -9.856 8.145 1.00 88.88 195 LEU A N 1
ATOM 1453 C CA . LEU A 1 195 ? 6.455 -9.646 6.786 1.00 88.88 195 LEU A CA 1
ATOM 1454 C C . LEU A 1 195 ? 5.339 -9.117 5.884 1.00 88.88 195 LEU A C 1
ATOM 1456 O O . LEU A 1 195 ? 5.565 -8.153 5.153 1.00 88.88 195 LEU A O 1
ATOM 1460 N N . PHE A 1 196 ? 4.140 -9.700 5.992 1.00 92.75 196 PHE A N 1
ATOM 1461 C CA . PHE A 1 196 ? 2.957 -9.240 5.271 1.00 92.75 196 PHE A CA 1
ATOM 1462 C C . PHE A 1 196 ? 2.651 -7.771 5.563 1.00 92.75 196 PHE A C 1
ATOM 1464 O O . PHE A 1 196 ? 2.563 -6.973 4.634 1.00 92.75 196 PHE A O 1
ATOM 1471 N N . ILE A 1 197 ? 2.569 -7.389 6.841 1.00 94.88 197 ILE A N 1
ATOM 1472 C CA . ILE A 1 197 ? 2.265 -6.007 7.221 1.00 94.88 197 ILE A CA 1
ATOM 1473 C C . ILE A 1 197 ? 3.362 -5.045 6.783 1.00 94.88 197 ILE A C 1
ATOM 1475 O O . ILE A 1 197 ? 3.048 -4.007 6.214 1.00 94.88 197 ILE A O 1
ATOM 1479 N N . LYS A 1 198 ? 4.646 -5.382 6.955 1.00 90.81 198 LYS A N 1
ATOM 1480 C CA . LYS A 1 198 ? 5.738 -4.529 6.458 1.00 90.81 198 LYS A CA 1
ATOM 1481 C C . LYS A 1 198 ? 5.634 -4.307 4.952 1.00 90.81 198 LYS A C 1
ATOM 1483 O O . LYS A 1 198 ? 5.800 -3.180 4.493 1.00 90.81 198 LYS A O 1
ATOM 1488 N N . ARG A 1 199 ? 5.349 -5.366 4.188 1.00 88.94 199 ARG A N 1
ATOM 1489 C CA . ARG A 1 199 ? 5.229 -5.276 2.732 1.00 88.94 199 ARG A CA 1
ATOM 1490 C C . ARG A 1 199 ? 4.018 -4.450 2.314 1.00 88.94 199 ARG A C 1
ATOM 1492 O O . ARG A 1 199 ? 4.179 -3.557 1.489 1.00 88.94 199 ARG A O 1
ATOM 1499 N N . LEU A 1 200 ? 2.864 -4.699 2.932 1.00 92.19 200 LEU A N 1
ATOM 1500 C CA . LEU A 1 200 ? 1.643 -3.925 2.731 1.00 92.19 200 LEU A CA 1
ATOM 1501 C C . LEU A 1 200 ? 1.886 -2.439 3.023 1.00 92.19 200 LEU A C 1
ATOM 1503 O O . LEU A 1 200 ? 1.579 -1.598 2.187 1.00 92.19 200 LEU A O 1
ATOM 1507 N N . THR A 1 201 ? 2.507 -2.110 4.159 1.00 92.06 201 THR A N 1
ATOM 1508 C CA . THR A 1 201 ? 2.851 -0.727 4.513 1.00 92.06 201 THR A CA 1
ATOM 1509 C C . THR A 1 201 ? 3.788 -0.096 3.489 1.00 92.06 201 THR A C 1
ATOM 1511 O O . THR A 1 201 ? 3.566 1.045 3.100 1.00 92.06 201 THR A O 1
ATOM 1514 N N . CYS A 1 202 ? 4.818 -0.810 3.022 1.00 87.88 202 CYS A N 1
ATOM 1515 C CA . CYS A 1 202 ? 5.696 -0.303 1.968 1.00 87.88 202 CYS A CA 1
ATOM 1516 C C . CYS A 1 202 ? 4.926 -0.022 0.675 1.00 87.88 202 CYS A C 1
ATOM 1518 O O . CYS A 1 202 ? 5.050 1.072 0.139 1.00 87.88 202 CYS A O 1
ATOM 1520 N N . ASP A 1 203 ? 4.120 -0.964 0.188 1.00 87.44 203 ASP A N 1
ATOM 1521 C CA . ASP A 1 203 ? 3.380 -0.781 -1.064 1.00 87.44 203 ASP A CA 1
ATOM 1522 C C . ASP A 1 203 ? 2.354 0.360 -0.945 1.00 87.44 203 ASP A C 1
ATOM 1524 O O . ASP A 1 203 ? 2.237 1.172 -1.860 1.00 87.44 203 ASP A O 1
ATOM 1528 N N . LEU A 1 204 ? 1.689 0.502 0.206 1.00 89.12 204 LEU A N 1
ATOM 1529 C CA . LEU A 1 204 ? 0.789 1.624 0.490 1.00 89.12 204 LEU A CA 1
ATOM 1530 C C . LEU A 1 204 ? 1.527 2.960 0.600 1.00 89.12 204 LEU A C 1
ATOM 1532 O O . LEU A 1 204 ? 1.025 3.962 0.110 1.00 89.12 204 LEU A O 1
ATOM 1536 N N . LEU A 1 205 ? 2.720 3.000 1.201 1.00 85.69 205 LEU A N 1
ATOM 1537 C CA . LEU A 1 205 ? 3.552 4.207 1.233 1.00 85.69 205 LEU A CA 1
ATOM 1538 C C . LEU A 1 205 ? 3.962 4.633 -0.167 1.00 85.69 205 LEU A C 1
ATOM 1540 O O . LEU A 1 205 ? 3.914 5.819 -0.483 1.00 85.69 205 LEU A O 1
ATOM 1544 N N . ILE A 1 206 ? 4.370 3.683 -1.009 1.00 81.06 206 ILE A N 1
ATOM 1545 C CA . ILE A 1 206 ? 4.704 4.003 -2.391 1.00 81.06 206 ILE A CA 1
ATOM 1546 C C . ILE A 1 206 ? 3.418 4.509 -3.076 1.00 81.06 206 ILE A C 1
ATOM 1548 O O . ILE A 1 206 ? 3.498 5.530 -3.744 1.00 81.06 206 ILE A O 1
ATOM 1552 N N . ALA A 1 207 ? 2.239 3.913 -2.839 1.00 82.75 207 ALA A N 1
ATOM 1553 C CA . ALA A 1 207 ? 0.967 4.400 -3.392 1.00 82.75 207 ALA A CA 1
ATOM 1554 C C . ALA A 1 207 ? 0.584 5.810 -2.889 1.00 82.75 207 ALA A C 1
ATOM 1556 O O . ALA A 1 207 ? 0.066 6.613 -3.658 1.00 82.75 207 ALA A O 1
ATOM 1557 N N . CYS A 1 208 ? 0.884 6.149 -1.629 1.00 82.56 208 CYS A N 1
ATOM 1558 C CA . CYS A 1 208 ? 0.732 7.501 -1.075 1.00 82.56 208 CYS A CA 1
ATOM 1559 C C . CYS A 1 208 ? 1.644 8.526 -1.759 1.00 82.56 208 CYS A C 1
ATOM 1561 O O . CYS A 1 208 ? 1.288 9.697 -1.883 1.00 82.56 208 CYS A O 1
ATOM 1563 N N . MET A 1 209 ? 2.864 8.109 -2.102 1.00 77.06 209 MET A N 1
ATOM 1564 C CA . MET A 1 209 ? 3.883 8.963 -2.715 1.00 77.06 209 MET A CA 1
ATOM 1565 C C . MET A 1 209 ? 3.784 8.986 -4.241 1.00 77.06 209 MET A C 1
ATOM 1567 O O . MET A 1 209 ? 4.433 9.816 -4.881 1.00 77.06 209 MET A O 1
ATOM 1571 N N . ASP A 1 210 ? 3.014 8.076 -4.830 1.00 72.25 210 ASP A N 1
ATOM 1572 C CA . ASP A 1 210 ? 2.868 7.989 -6.266 1.00 72.25 210 ASP A CA 1
ATOM 1573 C C . ASP A 1 210 ? 1.808 8.953 -6.777 1.00 72.25 210 ASP A C 1
ATOM 1575 O O . ASP A 1 210 ? 0.670 9.022 -6.319 1.00 72.25 210 ASP A O 1
ATOM 1579 N N . GLN A 1 211 ? 2.209 9.704 -7.787 1.00 70.81 211 GLN A N 1
ATOM 1580 C CA . GLN A 1 211 ? 1.414 10.784 -8.355 1.00 70.81 211 GLN A CA 1
ATOM 1581 C C . GLN A 1 211 ? 0.527 10.298 -9.496 1.00 70.81 211 GLN A C 1
ATOM 1583 O O . GLN A 1 211 ? -0.180 11.098 -10.101 1.00 70.81 211 GLN A O 1
ATOM 1588 N N . GLN A 1 212 ? 0.577 9.003 -9.812 1.00 72.12 212 GLN A N 1
ATOM 1589 C CA . GLN A 1 212 ? -0.186 8.391 -10.892 1.00 72.12 212 GLN A CA 1
ATOM 1590 C C . GLN A 1 212 ? -1.408 7.629 -10.389 1.00 72.12 212 GLN A C 1
ATOM 1592 O O . GLN A 1 212 ? -1.981 6.869 -11.158 1.00 72.12 212 GLN A O 1
ATOM 1597 N N . ASN A 1 213 ? -1.839 7.842 -9.142 1.00 78.88 213 ASN A N 1
ATOM 1598 C CA . ASN A 1 213 ? -3.011 7.175 -8.583 1.00 78.88 213 ASN A CA 1
ATOM 1599 C C . ASN A 1 213 ? -4.273 7.452 -9.437 1.00 78.88 213 ASN A C 1
ATOM 1601 O O . ASN A 1 213 ? -4.874 8.530 -9.324 1.00 78.88 213 ASN A O 1
ATOM 1605 N N . PRO A 1 214 ? -4.731 6.485 -10.258 1.00 77.38 214 PRO A N 1
ATOM 1606 C CA . PRO A 1 214 ? -5.819 6.719 -11.201 1.00 77.38 214 PRO A CA 1
ATOM 1607 C C . PRO A 1 214 ? -7.157 6.908 -10.478 1.00 77.38 214 PRO A C 1
ATOM 1609 O O . PRO A 1 214 ? -8.055 7.568 -10.999 1.00 77.38 214 PRO A O 1
ATOM 1612 N N . ALA A 1 215 ? -7.285 6.401 -9.246 1.00 81.94 215 ALA A N 1
ATOM 1613 C CA . ALA A 1 215 ? -8.487 6.562 -8.435 1.00 81.94 215 ALA A CA 1
ATOM 1614 C C . ALA A 1 215 ? -8.715 8.019 -7.988 1.00 81.94 215 ALA A C 1
ATOM 1616 O O . ALA A 1 215 ? -9.828 8.377 -7.602 1.00 81.94 215 ALA A O 1
ATOM 1617 N N . LEU A 1 216 ? -7.690 8.873 -8.075 1.00 81.31 216 LEU A N 1
ATOM 1618 C CA . LEU A 1 216 ? -7.780 10.304 -7.780 1.00 81.31 216 LEU A CA 1
ATOM 1619 C C . LEU A 1 216 ? -7.919 11.176 -9.037 1.00 81.31 216 LEU A C 1
ATOM 1621 O O . LEU A 1 216 ? -8.045 12.390 -8.903 1.00 81.31 216 LEU A O 1
ATOM 1625 N N . ALA A 1 217 ? -7.967 10.596 -10.243 1.00 74.75 217 ALA A N 1
ATOM 1626 C CA . ALA A 1 217 ? -8.019 11.348 -11.504 1.00 74.75 217 ALA A CA 1
ATOM 1627 C C . ALA A 1 217 ? -9.245 12.278 -11.637 1.00 74.75 217 ALA A C 1
ATOM 1629 O O . ALA A 1 217 ? -9.200 13.255 -12.380 1.00 74.75 217 ALA A O 1
ATOM 1630 N N . GLY A 1 218 ? -10.336 11.992 -10.917 1.00 74.44 218 GLY A N 1
ATOM 1631 C CA . GLY A 1 218 ? -11.533 12.840 -10.859 1.00 74.44 218 GLY A CA 1
ATOM 1632 C C . GLY A 1 218 ? -11.510 13.929 -9.776 1.00 74.44 218 GLY A C 1
ATOM 1633 O O . GLY A 1 218 ? -12.486 14.666 -9.650 1.00 74.44 218 GLY A O 1
ATOM 1634 N N . ARG A 1 219 ? -10.450 14.015 -8.962 1.00 77.44 219 ARG A N 1
ATOM 1635 C CA . ARG A 1 219 ? -10.278 15.044 -7.923 1.00 77.44 219 ARG A CA 1
ATOM 1636 C C . ARG A 1 219 ? -9.360 16.169 -8.402 1.00 77.44 219 ARG A C 1
ATOM 1638 O O . ARG A 1 219 ? -8.743 16.081 -9.459 1.00 77.44 219 ARG A O 1
ATOM 1645 N N . ASP A 1 220 ? -9.256 17.225 -7.593 1.00 79.38 220 ASP A N 1
ATOM 1646 C CA . ASP A 1 220 ? -8.240 18.262 -7.796 1.00 79.38 220 ASP A CA 1
ATOM 1647 C C . ASP A 1 220 ? -6.836 17.613 -7.872 1.00 79.38 220 ASP A C 1
ATOM 1649 O O . ASP A 1 220 ? -6.482 16.850 -6.961 1.00 79.38 220 ASP A O 1
ATOM 1653 N N . PRO A 1 221 ? -6.022 17.911 -8.908 1.00 78.62 221 PRO A N 1
ATOM 1654 C CA . PRO A 1 221 ? -4.667 17.374 -9.070 1.00 78.62 221 PRO A CA 1
ATOM 1655 C C . PRO A 1 221 ? -3.730 17.591 -7.874 1.00 78.62 221 PRO A C 1
ATOM 1657 O O . PRO A 1 221 ? -2.677 16.957 -7.781 1.00 78.62 221 PRO A O 1
ATOM 1660 N N . ILE A 1 222 ? -4.060 18.496 -6.951 1.00 81.81 222 ILE A N 1
ATOM 1661 C CA . ILE A 1 222 ? -3.317 18.681 -5.705 1.00 81.81 222 ILE A CA 1
ATOM 1662 C C . ILE A 1 222 ? -3.373 17.450 -4.784 1.00 81.81 222 ILE A C 1
ATOM 1664 O O . ILE A 1 222 ? -2.411 17.196 -4.060 1.00 81.81 222 ILE A O 1
ATOM 1668 N N . TRP A 1 223 ? -4.436 16.637 -4.853 1.00 85.50 223 TRP A N 1
ATOM 1669 C CA . TRP A 1 223 ? -4.577 15.420 -4.042 1.00 85.50 223 TRP A CA 1
ATOM 1670 C C . TRP A 1 223 ? -3.512 14.368 -4.357 1.00 85.50 223 TRP A C 1
ATOM 1672 O O . TRP A 1 223 ? -3.016 13.718 -3.441 1.00 85.50 223 TRP A O 1
ATOM 1682 N N . LEU A 1 224 ? -3.079 14.271 -5.618 1.00 82.06 224 LEU A N 1
ATOM 1683 C CA . LEU A 1 224 ? -1.990 13.379 -6.051 1.00 82.06 224 LEU A CA 1
ATOM 1684 C C . LEU A 1 224 ? -0.638 13.727 -5.413 1.00 82.06 224 LEU A C 1
ATOM 1686 O O . LEU A 1 224 ? 0.299 12.937 -5.445 1.00 82.06 224 LEU A O 1
ATOM 1690 N N . ARG A 1 225 ? -0.516 14.935 -4.859 1.00 82.50 225 ARG A N 1
ATOM 1691 C CA . ARG A 1 225 ? 0.713 15.453 -4.255 1.00 82.50 225 ARG A CA 1
ATOM 1692 C C . ARG A 1 225 ? 0.544 15.729 -2.772 1.00 82.50 225 ARG A C 1
ATOM 1694 O O . ARG A 1 225 ? 1.471 16.244 -2.163 1.00 82.50 225 ARG A O 1
ATOM 1701 N N . ALA A 1 226 ? -0.599 15.397 -2.175 1.00 88.94 226 ALA A N 1
ATOM 1702 C CA . ALA A 1 226 ? -0.933 15.842 -0.830 1.00 88.94 226 ALA A CA 1
ATOM 1703 C C . ALA A 1 226 ? 0.091 15.384 0.215 1.00 88.94 226 ALA A C 1
ATOM 1705 O O . ALA A 1 226 ? 0.649 16.199 0.946 1.00 88.94 226 ALA A O 1
ATOM 1706 N N . VAL A 1 227 ? 0.429 14.093 0.215 1.00 89.50 227 VAL A N 1
ATOM 1707 C CA . VAL A 1 227 ? 1.430 13.527 1.133 1.00 89.50 227 VAL A CA 1
ATOM 1708 C C . VAL A 1 227 ? 2.826 14.102 0.872 1.00 89.50 227 VAL A C 1
ATOM 1710 O O . VAL A 1 227 ? 3.579 14.348 1.810 1.00 89.50 227 VAL A O 1
ATOM 1713 N N . LEU A 1 228 ? 3.162 14.376 -0.388 1.00 86.56 228 LEU A N 1
ATOM 1714 C CA . LEU A 1 228 ? 4.454 14.925 -0.794 1.00 86.56 228 LEU A CA 1
ATOM 1715 C C . LEU A 1 228 ? 4.618 16.408 -0.442 1.00 86.56 228 LEU A C 1
ATOM 1717 O O . LEU A 1 228 ? 5.654 16.799 0.086 1.00 86.56 228 LEU A O 1
ATOM 1721 N N . ILE A 1 229 ? 3.582 17.221 -0.663 1.00 87.50 229 ILE A N 1
ATOM 1722 C CA . ILE A 1 229 ? 3.490 18.612 -0.193 1.00 87.50 229 ILE A CA 1
ATOM 1723 C C . ILE A 1 229 ? 3.751 18.649 1.302 1.00 87.50 229 ILE A C 1
ATOM 1725 O O . ILE A 1 229 ? 4.554 19.440 1.795 1.00 87.50 229 ILE A O 1
ATOM 1729 N N . GLU A 1 230 ? 3.107 17.737 2.016 1.00 88.56 230 GLU A N 1
ATOM 1730 C CA . GLU A 1 230 ? 3.293 17.600 3.438 1.00 88.56 230 GLU A CA 1
ATOM 1731 C C . GLU A 1 230 ? 4.730 17.173 3.760 1.00 88.56 230 GLU A C 1
ATOM 1733 O O . GLU A 1 230 ? 5.383 17.805 4.589 1.00 88.56 230 GLU A O 1
ATOM 1738 N N . ALA A 1 231 ? 5.298 16.187 3.081 1.00 86.25 231 ALA A N 1
ATOM 1739 C CA . ALA A 1 231 ? 6.693 15.800 3.279 1.00 86.25 231 ALA A CA 1
ATOM 1740 C C . ALA A 1 231 ? 7.721 16.909 2.939 1.00 86.25 231 ALA A C 1
ATOM 1742 O O . ALA A 1 231 ? 8.906 16.717 3.190 1.00 86.25 231 ALA A O 1
ATOM 1743 N N . GLY A 1 232 ? 7.297 18.064 2.406 1.00 81.19 232 GLY A N 1
ATOM 1744 C CA . GLY A 1 232 ? 8.186 19.124 1.916 1.00 81.19 232 GLY A CA 1
ATOM 1745 C C . GLY A 1 232 ? 8.758 18.826 0.526 1.00 81.19 232 GLY A C 1
ATOM 1746 O O . GLY A 1 232 ? 9.553 19.595 -0.004 1.00 81.19 232 GLY A O 1
ATOM 1747 N N . GLU A 1 233 ? 8.309 17.736 -0.091 1.00 78.81 233 GLU A N 1
ATOM 1748 C CA . GLU A 1 233 ? 8.773 17.193 -1.363 1.00 78.81 233 GLU A CA 1
ATOM 1749 C C . GLU A 1 233 ? 7.726 17.430 -2.456 1.00 78.81 233 GLU A C 1
ATOM 1751 O O . GLU A 1 233 ? 7.338 16.514 -3.172 1.00 78.81 233 GLU A O 1
ATOM 1756 N N . ASN A 1 234 ? 7.241 18.668 -2.605 1.00 69.31 234 ASN A N 1
ATOM 1757 C CA . ASN A 1 234 ? 6.168 19.051 -3.542 1.00 69.31 234 ASN A CA 1
ATOM 1758 C C . ASN A 1 234 ? 6.532 18.923 -5.049 1.00 69.31 234 ASN A C 1
ATOM 1760 O O . ASN A 1 234 ? 6.056 19.666 -5.906 1.00 69.31 234 ASN A O 1
ATOM 1764 N N . ARG A 1 235 ? 7.444 18.027 -5.415 1.00 64.50 235 ARG A N 1
ATOM 1765 C CA . ARG A 1 235 ? 7.957 17.882 -6.777 1.00 64.50 235 ARG A CA 1
ATOM 1766 C C . ARG A 1 235 ? 7.295 16.714 -7.485 1.00 64.50 235 ARG A C 1
ATOM 1768 O O . ARG A 1 235 ? 7.091 15.657 -6.899 1.00 64.50 235 ARG A O 1
ATOM 1775 N N . HIS A 1 236 ? 6.998 16.903 -8.770 1.00 56.56 236 HIS A N 1
ATOM 1776 C CA . HIS A 1 236 ? 6.401 15.875 -9.613 1.00 56.56 236 HIS A CA 1
ATOM 1777 C C . HIS A 1 236 ? 7.457 14.888 -10.147 1.00 56.56 236 HIS A C 1
ATOM 1779 O O . HIS A 1 236 ? 8.533 15.311 -10.578 1.00 56.56 236 HIS A O 1
ATOM 1785 N N . ARG A 1 237 ? 7.162 13.584 -10.200 1.00 47.56 237 ARG A N 1
ATOM 1786 C CA . ARG A 1 237 ? 7.949 12.595 -10.949 1.00 47.56 237 ARG A CA 1
ATOM 1787 C C . ARG A 1 237 ? 7.723 12.863 -12.438 1.00 47.56 237 ARG A C 1
ATOM 1789 O O . ARG A 1 237 ? 6.698 12.498 -12.996 1.00 47.56 237 ARG A O 1
ATOM 1796 N N . GLY A 1 238 ? 8.654 13.583 -13.060 1.00 49.03 238 GLY A N 1
ATOM 1797 C CA . GLY A 1 238 ? 8.505 14.126 -14.418 1.00 49.03 238 GLY A CA 1
ATOM 1798 C C . GLY A 1 238 ? 8.657 15.647 -14.507 1.00 49.03 238 GLY A C 1
ATOM 1799 O O . GLY A 1 238 ? 8.640 16.178 -15.610 1.00 49.03 238 GLY A O 1
ATOM 1800 N N . ASN A 1 239 ? 8.865 16.352 -13.386 1.00 46.47 239 ASN A N 1
ATOM 1801 C CA . ASN A 1 239 ? 9.463 17.684 -13.453 1.00 46.47 239 ASN A CA 1
ATOM 1802 C C . ASN A 1 239 ? 10.908 17.524 -13.939 1.00 46.47 239 ASN A C 1
ATOM 1804 O O . ASN A 1 239 ? 11.770 17.021 -13.217 1.00 46.47 239 ASN A O 1
ATOM 1808 N N . GLU A 1 240 ? 11.148 17.903 -15.191 1.00 42.59 240 GLU A N 1
ATOM 1809 C CA . GLU A 1 240 ? 12.473 17.919 -15.793 1.00 42.59 240 GLU A CA 1
ATOM 1810 C C . GLU A 1 240 ? 13.386 18.865 -15.005 1.00 42.59 240 GLU A C 1
ATOM 1812 O O . GLU A 1 240 ? 13.155 20.072 -14.941 1.00 42.59 240 GLU A O 1
ATOM 1817 N N . TYR A 1 241 ? 14.482 18.334 -14.462 1.00 47.50 241 TYR A N 1
ATOM 1818 C CA . TYR A 1 241 ? 15.682 19.132 -14.198 1.00 47.50 241 TYR A CA 1
ATOM 1819 C C . TYR A 1 241 ? 16.437 19.342 -15.510 1.00 47.50 241 TYR A C 1
ATOM 1821 O O . TYR A 1 241 ? 17.588 18.936 -15.669 1.00 47.50 241 TYR A O 1
ATOM 1829 N N . GLY A 1 242 ? 15.746 19.923 -16.486 1.00 47.75 242 GLY A N 1
ATOM 1830 C CA . GLY A 1 242 ? 16.358 20.374 -17.715 1.00 47.75 242 GLY A CA 1
ATOM 1831 C C . GLY A 1 242 ? 17.077 21.702 -17.466 1.00 47.75 242 GLY A C 1
ATOM 1832 O O . GLY A 1 242 ? 16.585 22.538 -16.700 1.00 47.75 242 GLY A O 1
ATOM 1833 N N . PRO A 1 243 ? 18.205 21.964 -18.146 1.00 48.50 243 PRO A N 1
ATOM 1834 C CA . PRO A 1 243 ? 18.862 23.273 -18.133 1.00 48.50 243 PRO A CA 1
ATOM 1835 C C . PRO A 1 243 ? 17.906 24.452 -18.397 1.00 48.50 243 PRO A C 1
ATOM 1837 O O . PRO A 1 243 ? 18.137 25.553 -17.904 1.00 48.50 243 PRO A O 1
ATOM 1840 N N . ALA A 1 244 ? 16.807 24.219 -19.123 1.00 50.53 244 ALA A N 1
ATOM 1841 C CA . ALA A 1 244 ? 15.782 25.214 -19.415 1.00 50.53 244 ALA A CA 1
ATOM 1842 C C . ALA A 1 244 ? 15.025 25.693 -18.161 1.00 50.53 244 ALA A C 1
ATOM 1844 O O . ALA A 1 244 ? 14.856 26.895 -17.969 1.00 50.53 244 ALA A O 1
ATOM 1845 N N . GLN A 1 245 ? 14.604 24.791 -17.271 1.00 49.47 245 GLN A N 1
ATOM 1846 C CA . GLN A 1 245 ? 13.878 25.163 -16.052 1.00 49.47 245 GLN A CA 1
ATOM 1847 C C . GLN A 1 245 ? 14.821 25.726 -14.980 1.00 49.47 245 GLN A C 1
ATOM 1849 O O . GLN A 1 245 ? 14.438 26.634 -14.242 1.00 49.47 245 GLN A O 1
ATOM 1854 N N . THR A 1 246 ? 16.079 25.267 -14.943 1.00 52.72 246 THR A N 1
ATOM 1855 C CA . THR A 1 246 ? 17.131 25.922 -14.151 1.00 52.72 246 THR A CA 1
ATOM 1856 C C . THR A 1 246 ? 17.365 27.353 -14.631 1.00 52.72 246 THR A C 1
ATOM 1858 O O . THR A 1 246 ? 17.488 28.243 -13.798 1.00 52.72 246 THR A O 1
ATOM 1861 N N . ALA A 1 247 ? 17.352 27.610 -15.943 1.00 56.81 247 ALA A N 1
ATOM 1862 C CA . ALA A 1 247 ? 17.480 28.964 -16.477 1.00 56.81 247 ALA A CA 1
ATOM 1863 C C . ALA A 1 247 ? 16.305 29.867 -16.062 1.00 56.81 247 ALA A C 1
ATOM 1865 O O . ALA A 1 247 ? 16.539 30.991 -15.632 1.00 56.81 247 ALA A O 1
ATOM 1866 N N . VAL A 1 248 ? 15.063 29.370 -16.098 1.00 56.97 248 VAL A N 1
ATOM 1867 C CA . VAL A 1 248 ? 13.885 30.135 -15.637 1.00 56.97 248 VAL A CA 1
ATOM 1868 C C . VAL A 1 248 ? 13.956 30.430 -14.135 1.00 56.97 248 VAL A C 1
ATOM 1870 O O . VAL A 1 248 ? 13.697 31.556 -13.717 1.00 56.97 248 VAL A O 1
ATOM 1873 N N . ALA A 1 249 ? 14.358 29.452 -13.318 1.00 53.88 249 ALA A N 1
ATOM 1874 C CA . ALA A 1 249 ? 14.526 29.648 -11.879 1.00 53.88 249 ALA A CA 1
ATOM 1875 C C . ALA A 1 249 ? 15.671 30.626 -11.551 1.00 53.88 249 ALA A C 1
ATOM 1877 O O . ALA A 1 249 ? 15.527 31.459 -10.660 1.00 53.88 249 ALA A O 1
ATOM 1878 N N . VAL A 1 250 ? 16.787 30.566 -12.288 1.00 59.50 250 VAL A N 1
ATOM 1879 C CA . VAL A 1 250 ? 17.910 31.508 -12.147 1.00 59.50 250 VAL A CA 1
ATOM 1880 C C . VAL A 1 250 ? 17.488 32.921 -12.539 1.00 59.50 250 VAL A C 1
ATOM 1882 O O . VAL A 1 250 ? 17.799 33.851 -11.805 1.00 59.50 250 VAL A O 1
ATOM 1885 N N . VAL A 1 251 ? 16.736 33.092 -13.630 1.00 66.50 251 VAL A N 1
ATOM 1886 C CA . VAL A 1 251 ? 16.193 34.402 -14.027 1.00 66.50 251 VAL A CA 1
ATOM 1887 C C . VAL A 1 251 ? 15.264 34.954 -12.945 1.00 66.50 251 VAL A C 1
ATOM 1889 O O . VAL A 1 251 ? 15.463 36.080 -12.506 1.00 66.50 251 VAL A O 1
ATOM 1892 N N . GLY A 1 252 ? 14.341 34.144 -12.416 1.00 61.62 252 GLY A N 1
ATOM 1893 C CA . GLY A 1 252 ? 13.455 34.576 -11.329 1.00 61.62 252 GLY A CA 1
ATOM 1894 C C . GLY A 1 252 ? 14.205 34.993 -10.057 1.00 61.62 252 GLY A C 1
ATOM 1895 O O . GLY A 1 252 ? 13.846 35.984 -9.419 1.00 61.62 252 GLY A O 1
ATOM 1896 N N . VAL A 1 253 ? 15.283 34.287 -9.700 1.00 64.56 253 VAL A N 1
ATOM 1897 C CA . VAL A 1 253 ? 16.147 34.663 -8.567 1.00 64.56 253 VAL A CA 1
ATOM 1898 C C . VAL A 1 253 ? 16.915 35.956 -8.857 1.00 64.56 253 VAL A C 1
ATOM 1900 O O . VAL A 1 253 ? 16.995 36.815 -7.981 1.00 64.56 253 VAL A O 1
ATOM 1903 N N . LEU A 1 254 ? 17.448 36.130 -10.068 1.00 64.25 254 LEU A N 1
ATOM 1904 C CA . LEU A 1 254 ? 18.179 37.338 -10.462 1.00 64.25 254 LEU A CA 1
ATOM 1905 C C . LEU A 1 254 ? 17.275 38.577 -10.502 1.00 64.25 254 LEU A C 1
ATOM 1907 O O . LEU A 1 254 ? 17.677 39.622 -9.998 1.00 64.25 254 LEU A O 1
ATOM 1911 N N . ASP A 1 255 ? 16.050 38.450 -11.008 1.00 65.31 255 ASP A N 1
ATOM 1912 C CA . ASP A 1 255 ? 15.059 39.532 -11.015 1.00 65.31 255 ASP A CA 1
ATOM 1913 C C . ASP A 1 255 ? 14.645 39.917 -9.590 1.00 65.31 255 ASP A C 1
ATOM 1915 O O . ASP A 1 255 ? 14.544 41.098 -9.252 1.00 65.31 255 ASP A O 1
ATOM 1919 N N . THR A 1 256 ? 14.489 38.921 -8.712 1.00 63.16 256 THR A N 1
ATOM 1920 C CA . THR A 1 256 ? 14.196 39.159 -7.293 1.00 63.16 256 THR A CA 1
ATOM 1921 C C . THR A 1 256 ? 15.351 39.900 -6.617 1.00 63.16 256 THR A C 1
ATOM 1923 O O . THR A 1 256 ? 15.120 40.886 -5.922 1.00 63.16 256 THR A O 1
ATOM 1926 N N . LEU A 1 257 ? 16.600 39.495 -6.865 1.00 60.28 257 LEU A N 1
ATOM 1927 C CA . LEU A 1 257 ? 17.787 40.161 -6.319 1.00 60.28 257 LEU A CA 1
ATOM 1928 C C . LEU A 1 257 ? 17.972 41.583 -6.868 1.00 60.28 257 LEU A C 1
ATOM 1930 O O . LEU A 1 257 ? 18.376 42.470 -6.121 1.00 60.28 257 LEU A O 1
ATOM 1934 N N . ALA A 1 258 ? 17.642 41.820 -8.140 1.00 65.88 258 ALA A N 1
ATOM 1935 C CA . ALA A 1 258 ? 17.689 43.144 -8.759 1.00 65.88 258 ALA A CA 1
ATOM 1936 C C . ALA A 1 258 ? 16.598 44.092 -8.232 1.00 65.88 258 ALA A C 1
ATOM 1938 O O . ALA A 1 258 ? 16.767 45.309 -8.274 1.00 65.88 258 ALA A O 1
ATOM 1939 N N . SER A 1 259 ? 15.491 43.542 -7.727 1.00 62.50 259 SER A N 1
ATOM 1940 C CA . SER A 1 259 ? 14.387 44.310 -7.139 1.00 62.50 259 SER A CA 1
ATOM 1941 C C . SER A 1 259 ? 14.590 44.682 -5.665 1.00 62.50 259 SER A C 1
ATOM 1943 O O . SER A 1 259 ? 13.817 45.473 -5.120 1.00 62.50 259 SER A O 1
ATOM 1945 N N . LEU A 1 260 ? 15.619 44.136 -5.008 1.00 55.66 260 LEU A N 1
ATOM 1946 C CA . LEU A 1 260 ? 15.946 44.498 -3.632 1.00 55.66 260 LEU A CA 1
ATOM 1947 C C . LEU A 1 260 ? 16.631 45.877 -3.590 1.00 55.66 260 LEU A C 1
ATOM 1949 O O . LEU A 1 260 ? 17.456 46.176 -4.457 1.00 55.66 260 LEU A O 1
ATOM 1953 N N . PRO A 1 261 ? 16.330 46.728 -2.588 1.00 53.12 261 PRO A N 1
ATOM 1954 C CA . PRO A 1 261 ? 16.979 48.027 -2.459 1.00 53.12 261 PRO A CA 1
ATOM 1955 C C . PRO A 1 261 ? 18.484 47.834 -2.274 1.00 53.12 261 PRO A C 1
ATOM 1957 O O . PRO A 1 261 ? 18.909 47.087 -1.391 1.00 53.12 261 PRO A O 1
ATOM 1960 N N . GLN A 1 262 ? 19.286 48.502 -3.101 1.00 59.12 262 GLN A N 1
ATOM 1961 C CA . GLN A 1 262 ? 20.734 48.485 -2.925 1.00 59.12 262 GLN A CA 1
ATOM 1962 C C . GLN A 1 262 ? 21.101 49.270 -1.662 1.00 59.12 262 GLN A C 1
ATOM 1964 O O . GLN A 1 262 ? 20.614 50.385 -1.465 1.00 59.12 262 GLN A O 1
ATOM 1969 N N . ALA A 1 263 ? 21.902 48.640 -0.802 1.00 51.12 263 ALA A N 1
ATOM 1970 C CA . ALA A 1 263 ? 22.454 49.241 0.409 1.00 51.12 263 ALA A CA 1
ATOM 1971 C C . ALA A 1 263 ? 23.550 50.264 0.085 1.00 51.12 263 ALA A C 1
ATOM 1973 O O . ALA A 1 263 ? 24.307 50.023 -0.884 1.00 51.12 263 ALA A O 1
#

Secondary structure (DSSP, 8-state):
------TTTHHHHHHHHHHHS-HHHHHHT-S----GGGSSS--SS-HHHHSS--SSTTTTTHHHHHHHHHHHHHHHHTTHHHHHHHHH-TTTTSSS--S-HHHHHHTTT--TT--------S--TTS-EEPPTTS-SSSPEE--HHHHHHHHHHHHHHHHHHT-S--S-HHHHHHHHHTT--TTS-TTSSS-HHHHHHHHHHHHHHHHH-TT-GGGTTS-TTGGGHHHHHHT----TT----HHHHHHHHHHHHHHHHTSPP-

Sequence (263 aa):
MAYSVPLPLRPSLTALVNALLPLASWLETKRYVPDPSSLIPPASPLPWRTGPVSLDADSLALISAFEAWVDDDATNEALAPRWLMLKARPTAFFPYQVSSVPAWRAARGLSPDAAFAPFTGPGANMSYLLARPGASADPGDSVPRARYYDQGFTLLQSAIDQAGGPITDWAAFANALLSNAVAAWPATAVVSSSLFIKRLTCDLLIACMDQQNPALAGRDPIWLRAVLIEAGENRHRGNEYGPAQTAVAVVGVLDTLASLPQA

pLDDT: mean 78.17, std 15.11, range [34.53, 96.88]